Protein AF-A0A9J6EDX0-F1 (afdb_monomer_lite)

Sequence (275 aa):
MYSDPLNKLYLLYLRPMLREVQRTNKAYERNDADPAKLLEDLTLLIKMVCSKVLIPTAKIDPLRQPIDGHLDPKPYLGYEFEKLASTLPAGPEVDFVRQRCVNFTVKLSNELRQRLPSNFKILQGMARLSVGACLRVLKEPITELAEHFGVQTKRDRSRERAVEEADPAKTHGSGQILPAMQFRQRAAWVVLFLYLGCGFLCLTQLFQLRNGGTLLRVQGFAVLLACTKTDTKFRMVNSMFPFLLCTMWTTFRRKPTRNGGNKLDVEAEPFELPV

Foldseek 3Di:
DCVDLLVVLLCVLVVVLVVLVVVLVVLVVDPPHDPLVSLVSLLVNLVVLLVQFFDPPDPDRLLPDQRVVGGDPDGDSDDVSVVSCVVDPPDVSSVVSVVVSNVVSSVVSVVSSVPQDPCSVLSNLCVCVDPVNVPDPDRDDCVVNCVVVVNDDVVNVVVVVVVVVVCPPPPDDDPDDDPPVVVVVVVVVVVVVVVVVVVVVVVVVVVVVDDDDPPPVPVVVVVVVVVVPDPPPPPVVVVVVVVVVVVVVVVVPPDPPPDDDDDDDDDDDDDDDDD

Secondary structure (DSSP, 8-state):
-TT-HHHHHHHHHHHHHHHHHHHHHHHHT-TT--HHHHHHHHHHHHHHHHHTTB-TT----TTTS-SGGGB-SS----HHHHHHHHHS---HHHHHHHHHHHHHHHHHHHHHHHTS-TTHHHHHHHGGGSHHHHT-SSPPP-HHHHHHTT---HHHHHHHHHHHHS-GGG-SS------THHHHHHHHHHHHHHHHHHHHHHHHHHHHTS---TTSHHHHHHHHHHHTTS--TTTHHHHHHHHHHHHHHHHHT----------------------

pLDDT: mean 74.17, std 17.5, range [38.59, 95.0]

Structure (mmCIF, N/CA/C/O backbone):
data_AF-A0A9J6EDX0-F1
#
_entry.id   AF-A0A9J6EDX0-F1
#
loop_
_atom_site.group_PDB
_atom_site.id
_atom_site.type_symbol
_atom_site.label_atom_id
_atom_site.label_alt_id
_atom_site.label_comp_id
_atom_site.label_asym_id
_atom_site.label_entity_id
_atom_site.label_seq_id
_atom_site.pdbx_PDB_ins_code
_atom_site.Cartn_x
_atom_site.Cartn_y
_atom_site.Cartn_z
_atom_site.occupancy
_atom_site.B_iso_or_equiv
_atom_site.auth_seq_id
_atom_site.auth_comp_id
_atom_site.auth_asym_id
_atom_site.auth_atom_id
_atom_site.pdbx_PDB_model_num
ATOM 1 N N . MET A 1 1 ? 1.474 2.207 -29.004 1.00 60.69 1 MET A N 1
ATOM 2 C CA . MET A 1 1 ? 1.573 2.289 -27.526 1.00 60.69 1 MET A CA 1
ATOM 3 C C . MET A 1 1 ? 1.976 0.953 -26.894 1.00 60.69 1 MET A C 1
ATOM 5 O O . MET A 1 1 ? 2.946 0.942 -26.156 1.00 60.69 1 MET A O 1
ATOM 9 N N . TYR A 1 2 ? 1.310 -0.171 -27.202 1.00 62.97 2 TYR A N 1
ATOM 10 C CA . TYR A 1 2 ? 1.664 -1.498 -26.648 1.00 62.97 2 TYR A CA 1
ATOM 11 C C . TYR A 1 2 ? 2.855 -2.203 -27.318 1.00 62.97 2 TYR A C 1
ATOM 13 O O . TYR A 1 2 ? 3.382 -3.161 -26.765 1.00 62.97 2 TYR A O 1
ATOM 21 N N . SER A 1 3 ? 3.270 -1.739 -28.499 1.00 77.44 3 SER A N 1
ATOM 22 C CA . SER A 1 3 ? 4.375 -2.325 -29.270 1.00 77.44 3 SER A CA 1
ATOM 23 C C . SER A 1 3 ? 5.763 -1.936 -28.754 1.00 77.44 3 SER A C 1
ATOM 25 O O . SER A 1 3 ? 6.752 -2.517 -29.180 1.00 77.44 3 SER A O 1
ATOM 27 N N . ASP A 1 4 ? 5.839 -0.948 -27.859 1.00 87.50 4 ASP A N 1
ATOM 28 C CA . ASP A 1 4 ? 7.095 -0.459 -27.297 1.00 87.50 4 ASP A CA 1
ATOM 29 C C . ASP A 1 4 ? 7.472 -1.285 -26.049 1.00 87.50 4 ASP A C 1
ATOM 31 O O . ASP A 1 4 ? 6.673 -1.357 -25.099 1.00 87.50 4 ASP A O 1
ATOM 35 N N . PRO A 1 5 ? 8.661 -1.917 -26.024 1.00 87.12 5 PRO A N 1
ATOM 36 C CA . PRO A 1 5 ? 9.101 -2.731 -24.898 1.00 87.12 5 PRO A CA 1
ATOM 37 C C . PRO A 1 5 ? 9.204 -1.955 -23.576 1.00 87.12 5 PRO A C 1
ATOM 39 O O . PRO A 1 5 ? 8.940 -2.540 -22.522 1.00 87.12 5 PRO A O 1
ATOM 42 N N . LEU A 1 6 ? 9.501 -0.651 -23.598 1.00 89.88 6 LEU A N 1
ATOM 43 C CA . LEU A 1 6 ? 9.587 0.175 -22.385 1.00 89.88 6 LEU A CA 1
ATOM 44 C C . LEU A 1 6 ? 8.210 0.409 -21.758 1.00 89.88 6 LEU A C 1
ATOM 46 O O . LEU A 1 6 ? 8.024 0.278 -20.546 1.00 89.88 6 LEU A O 1
ATOM 50 N N . ASN A 1 7 ? 7.206 0.693 -22.591 1.00 91.00 7 ASN A N 1
ATOM 51 C CA . ASN A 1 7 ? 5.823 0.826 -22.132 1.00 91.00 7 ASN A CA 1
ATOM 52 C C . ASN A 1 7 ? 5.294 -0.503 -21.587 1.00 91.00 7 ASN A C 1
ATOM 54 O O . ASN A 1 7 ? 4.586 -0.525 -20.577 1.00 91.00 7 ASN A O 1
ATOM 58 N N . LYS A 1 8 ? 5.677 -1.624 -22.209 1.00 91.44 8 LYS A N 1
ATOM 59 C CA . LYS A 1 8 ? 5.360 -2.961 -21.699 1.00 91.44 8 LYS A CA 1
ATOM 60 C C . LYS A 1 8 ? 5.976 -3.195 -20.316 1.00 91.44 8 LYS A C 1
ATOM 62 O O . LYS A 1 8 ? 5.269 -3.679 -19.436 1.00 91.44 8 LYS A O 1
ATOM 67 N N . LEU A 1 9 ? 7.233 -2.800 -20.102 1.00 91.25 9 LEU A N 1
ATOM 68 C CA . LEU A 1 9 ? 7.920 -2.879 -18.806 1.00 91.25 9 LEU A CA 1
ATOM 69 C C . LEU A 1 9 ? 7.135 -2.141 -17.703 1.00 91.25 9 LEU A C 1
ATOM 71 O O . LEU A 1 9 ? 6.845 -2.703 -16.646 1.00 91.25 9 LEU A O 1
ATOM 75 N N . TYR A 1 10 ? 6.710 -0.907 -17.982 1.00 92.56 10 TYR A N 1
ATOM 76 C CA . TYR A 1 10 ? 5.908 -0.106 -17.052 1.00 92.56 10 TYR A CA 1
ATOM 77 C C . TYR A 1 10 ? 4.539 -0.743 -16.755 1.00 92.56 10 TYR A C 1
ATOM 79 O O . TYR A 1 10 ? 4.098 -0.787 -15.605 1.00 92.56 10 TYR A O 1
ATOM 87 N N . LEU A 1 11 ? 3.865 -1.288 -17.772 1.00 92.75 11 LEU A N 1
ATOM 88 C CA . LEU A 1 11 ? 2.572 -1.960 -17.605 1.00 92.75 11 LEU A CA 1
ATOM 89 C C . LEU A 1 11 ? 2.676 -3.261 -16.795 1.00 92.75 11 LEU A C 1
ATOM 91 O O . LEU A 1 11 ? 1.760 -3.557 -16.023 1.00 92.75 11 LEU A O 1
ATOM 95 N N . LEU A 1 12 ? 3.775 -4.012 -16.933 1.00 92.31 12 LEU A N 1
ATOM 96 C CA . LEU A 1 12 ? 4.045 -5.196 -16.108 1.00 92.31 12 LEU A CA 1
ATOM 97 C C . LEU A 1 12 ? 4.133 -4.833 -14.625 1.00 92.31 12 LEU A C 1
ATOM 99 O O . LEU A 1 12 ? 3.596 -5.558 -13.791 1.00 92.31 12 LEU A O 1
ATOM 103 N N . TYR A 1 13 ? 4.736 -3.686 -14.306 1.00 93.50 13 TYR A N 1
ATOM 104 C CA . TYR A 1 13 ? 4.772 -3.170 -12.941 1.00 93.50 13 TYR A CA 1
ATOM 105 C C . TYR A 1 13 ? 3.401 -2.671 -12.454 1.00 93.50 13 TYR A C 1
ATOM 107 O O . TYR A 1 13 ? 2.966 -2.993 -11.348 1.00 93.50 13 TYR A O 1
ATOM 115 N N . LEU A 1 14 ? 2.688 -1.901 -13.280 1.00 93.94 14 LEU A N 1
ATOM 116 C CA . LEU A 1 14 ? 1.409 -1.305 -12.889 1.00 93.94 14 LEU A CA 1
ATOM 117 C C . LEU A 1 14 ? 0.305 -2.334 -12.649 1.00 93.94 14 LEU A C 1
ATOM 119 O O . LEU A 1 14 ? -0.510 -2.161 -11.745 1.00 93.94 14 LEU A O 1
ATOM 123 N N . ARG A 1 15 ? 0.240 -3.389 -13.463 1.00 93.56 15 ARG A N 1
ATOM 124 C CA . ARG A 1 15 ? -0.846 -4.376 -13.418 1.00 93.56 15 ARG A CA 1
ATOM 125 C C . ARG A 1 15 ? -1.082 -4.976 -12.020 1.00 93.56 15 ARG A C 1
ATOM 127 O O . ARG A 1 15 ? -2.235 -4.945 -11.584 1.00 93.56 15 ARG A O 1
ATOM 134 N N . PRO A 1 16 ? -0.076 -5.527 -11.311 1.00 93.31 16 PRO A N 1
ATOM 135 C CA . PRO A 1 16 ? -0.281 -6.057 -9.964 1.00 93.31 16 PRO A CA 1
ATOM 136 C C . PRO A 1 16 ? -0.664 -4.962 -8.960 1.00 93.31 16 PRO A C 1
ATOM 138 O O . PRO A 1 16 ? -1.560 -5.181 -8.151 1.00 93.31 16 PRO A O 1
ATOM 141 N N . MET A 1 17 ? -0.067 -3.771 -9.054 1.00 92.56 17 MET A N 1
ATOM 142 C CA . MET A 1 17 ? -0.367 -2.650 -8.152 1.00 92.56 17 MET A CA 1
ATOM 143 C C . MET A 1 17 ? -1.827 -2.200 -8.276 1.00 92.56 17 MET A C 1
ATOM 145 O O . MET A 1 17 ? -2.551 -2.100 -7.286 1.00 92.56 17 MET A O 1
ATOM 149 N N . LEU A 1 18 ? -2.290 -1.981 -9.508 1.00 93.81 18 LEU A N 1
ATOM 150 C CA . LEU A 1 18 ? -3.659 -1.552 -9.781 1.00 93.81 18 LEU A CA 1
ATOM 151 C C . LEU A 1 18 ? -4.684 -2.629 -9.430 1.00 93.81 18 LEU A C 1
ATOM 153 O O . LEU A 1 18 ? -5.777 -2.292 -8.984 1.00 93.81 18 LEU A O 1
ATOM 157 N N . ARG A 1 19 ? -4.342 -3.912 -9.593 1.00 95.00 19 ARG A N 1
ATOM 158 C CA . ARG A 1 19 ? -5.219 -5.021 -9.198 1.00 95.00 19 ARG A CA 1
ATOM 159 C C . ARG A 1 19 ? -5.552 -4.961 -7.708 1.00 95.00 19 ARG A C 1
ATOM 161 O O . ARG A 1 19 ? -6.722 -5.088 -7.355 1.00 95.00 19 ARG A O 1
ATOM 168 N N . GLU A 1 20 ? -4.556 -4.750 -6.855 1.00 93.81 20 GLU A N 1
ATOM 169 C CA . GLU A 1 20 ? -4.771 -4.682 -5.406 1.00 93.81 20 GLU A CA 1
ATOM 170 C C . GLU A 1 20 ? -5.548 -3.421 -5.008 1.00 93.81 20 GLU A C 1
ATOM 172 O O . GLU A 1 20 ? -6.520 -3.510 -4.261 1.00 93.81 20 GLU A O 1
ATOM 177 N N . VAL A 1 21 ? -5.229 -2.265 -5.601 1.00 94.44 21 VAL A N 1
ATOM 178 C CA . VAL A 1 21 ? -5.995 -1.023 -5.381 1.00 94.44 21 VAL A CA 1
ATOM 179 C C . VAL A 1 21 ? -7.464 -1.189 -5.789 1.00 94.44 21 VAL A C 1
ATOM 181 O O . VAL A 1 21 ? -8.369 -0.790 -5.056 1.00 94.44 21 VAL A O 1
ATOM 184 N N . GLN A 1 22 ? -7.728 -1.805 -6.942 1.00 95.00 22 GLN A N 1
ATOM 185 C CA . GLN A 1 22 ? -9.089 -2.075 -7.411 1.00 95.00 22 GLN A CA 1
ATOM 186 C C . GLN A 1 22 ? -9.824 -3.058 -6.506 1.00 95.00 22 GLN A C 1
ATOM 188 O O . GLN A 1 22 ? -11.015 -2.880 -6.259 1.00 95.00 22 GLN A O 1
ATOM 193 N N . ARG A 1 23 ? -9.136 -4.089 -6.008 1.00 94.75 23 ARG A N 1
ATOM 194 C CA . ARG A 1 23 ? -9.709 -5.042 -5.056 1.00 94.75 23 ARG A CA 1
ATOM 195 C C . ARG A 1 23 ? -10.168 -4.328 -3.787 1.00 94.75 23 ARG A C 1
ATOM 197 O O . ARG A 1 23 ? -11.309 -4.534 -3.378 1.00 94.75 23 ARG A O 1
ATOM 204 N N . THR A 1 24 ? -9.323 -3.478 -3.206 1.00 93.06 24 THR A N 1
ATOM 205 C CA . THR A 1 24 ? -9.677 -2.694 -2.017 1.00 93.06 24 THR A CA 1
ATOM 206 C C . THR A 1 24 ? -10.821 -1.728 -2.318 1.00 93.06 24 THR A C 1
ATOM 208 O O . THR A 1 24 ? -11.812 -1.739 -1.599 1.00 93.06 24 THR A O 1
ATOM 211 N N . ASN A 1 25 ? -10.775 -0.970 -3.420 1.00 93.19 25 ASN A N 1
ATOM 212 C CA . ASN A 1 25 ? -11.873 -0.065 -3.795 1.00 93.19 25 ASN A CA 1
ATOM 213 C C . ASN A 1 25 ? -13.216 -0.801 -3.950 1.00 93.19 25 ASN A C 1
ATOM 215 O O . ASN A 1 25 ? -14.221 -0.359 -3.404 1.00 93.19 25 ASN A O 1
ATOM 219 N N . LYS A 1 26 ? -13.233 -1.968 -4.605 1.00 93.75 26 LYS A N 1
ATOM 220 C CA . LYS A 1 26 ? -14.448 -2.792 -4.722 1.00 93.75 26 LYS A CA 1
ATOM 221 C C . LYS A 1 26 ? -14.967 -3.291 -3.376 1.00 93.75 26 LYS A C 1
ATOM 223 O O . LYS A 1 26 ? -16.161 -3.536 -3.251 1.00 93.75 26 LYS A O 1
ATOM 228 N N . ALA A 1 27 ? -14.100 -3.487 -2.381 1.00 91.88 27 ALA A N 1
ATOM 229 C CA . ALA A 1 27 ? -14.540 -3.822 -1.029 1.00 91.88 27 ALA A CA 1
ATOM 230 C C . ALA A 1 27 ? -15.276 -2.637 -0.380 1.00 91.88 27 ALA A C 1
ATOM 232 O O . ALA A 1 27 ? -16.316 -2.848 0.237 1.00 91.88 27 ALA A O 1
ATOM 233 N N . TYR A 1 28 ? -14.796 -1.407 -0.595 1.00 90.31 28 TYR A N 1
ATOM 234 C CA . TYR A 1 28 ? -15.444 -0.175 -0.124 1.00 90.31 28 TYR A CA 1
ATOM 235 C C . TYR A 1 28 ? -16.786 0.127 -0.807 1.00 90.31 28 TYR A C 1
ATOM 237 O O . TYR A 1 28 ? -17.630 0.791 -0.215 1.00 90.31 28 TYR A O 1
ATOM 245 N N . GLU A 1 29 ? -17.001 -0.355 -2.030 1.00 92.12 29 GLU A N 1
ATOM 246 C CA . GLU A 1 29 ? -18.269 -0.196 -2.760 1.00 92.12 29 GLU A CA 1
ATOM 247 C C . GLU A 1 29 ? -19.385 -1.135 -2.263 1.00 92.12 29 GLU A C 1
ATOM 249 O O . GLU A 1 29 ? -20.533 -1.019 -2.692 1.00 92.12 29 GLU A O 1
ATOM 254 N N . ARG A 1 30 ? -19.084 -2.086 -1.369 1.00 92.44 30 ARG A N 1
ATOM 255 C CA . ARG A 1 30 ? -20.085 -3.026 -0.846 1.00 92.44 30 ARG A CA 1
ATOM 256 C C . ARG A 1 30 ? -20.953 -2.364 0.225 1.00 92.44 30 ARG A C 1
ATOM 258 O O . ARG A 1 30 ? -20.443 -1.768 1.166 1.00 92.44 30 ARG A O 1
ATOM 265 N N . ASN A 1 31 ? -22.265 -2.581 0.137 1.00 85.88 31 ASN A N 1
ATOM 266 C CA . ASN A 1 31 ? -23.244 -2.025 1.082 1.00 85.88 31 ASN A CA 1
ATOM 267 C C . ASN A 1 31 ? -23.182 -2.640 2.494 1.00 85.88 31 ASN A C 1
ATOM 269 O O . ASN A 1 31 ? -23.620 -2.003 3.444 1.00 85.88 31 ASN A O 1
ATOM 273 N N . ASP A 1 32 ? -22.651 -3.859 2.623 1.00 88.62 32 ASP A N 1
ATOM 274 C CA . ASP A 1 32 ? -22.588 -4.628 3.878 1.00 88.62 32 ASP A CA 1
ATOM 275 C C . ASP A 1 32 ? -21.134 -4.904 4.310 1.00 88.62 32 ASP A C 1
ATOM 277 O O . ASP A 1 32 ? -20.780 -5.967 4.818 1.00 88.62 32 ASP A O 1
ATOM 281 N N . ALA A 1 33 ? -20.227 -3.977 3.996 1.00 85.62 33 ALA A N 1
ATOM 282 C CA . ALA A 1 33 ? -18.833 -4.119 4.385 1.00 85.62 33 ALA A CA 1
ATOM 283 C C . ALA A 1 33 ? -18.614 -3.713 5.848 1.00 85.62 33 ALA A C 1
ATOM 285 O O . ALA A 1 33 ? -18.990 -2.622 6.276 1.00 85.62 33 ALA A O 1
ATOM 286 N N . ASP A 1 34 ? -17.929 -4.580 6.593 1.00 84.88 34 ASP A N 1
ATOM 287 C CA . ASP A 1 34 ? -17.479 -4.292 7.952 1.00 84.88 34 ASP A CA 1
ATOM 288 C C . ASP A 1 34 ? -16.429 -3.159 7.933 1.00 84.88 34 ASP A C 1
ATOM 290 O O . ASP A 1 34 ? -15.347 -3.334 7.357 1.00 84.88 34 ASP A O 1
ATOM 294 N N . PRO A 1 35 ? -16.704 -2.003 8.565 1.00 84.25 35 PRO A N 1
ATOM 295 C CA . PRO A 1 35 ? -15.810 -0.849 8.532 1.00 84.25 35 PRO A CA 1
ATOM 296 C C . PRO A 1 35 ? -14.444 -1.121 9.175 1.00 84.25 35 PRO A C 1
ATOM 298 O O . PRO A 1 35 ? -13.456 -0.507 8.766 1.00 84.25 35 PRO A O 1
ATOM 301 N N . ALA A 1 36 ? -14.354 -2.038 10.146 1.00 84.75 36 ALA A N 1
ATOM 302 C CA . ALA A 1 36 ? -13.081 -2.392 10.772 1.00 84.75 36 ALA A CA 1
ATOM 303 C C . ALA A 1 36 ? -12.188 -3.185 9.806 1.00 84.75 36 ALA A C 1
ATOM 305 O O . ALA A 1 36 ? -11.000 -2.886 9.678 1.00 84.75 36 ALA A O 1
ATOM 306 N N . LYS A 1 37 ? -12.777 -4.131 9.063 1.00 86.88 37 LYS A N 1
ATOM 307 C CA . LYS A 1 37 ? -12.070 -4.898 8.025 1.00 86.88 37 LYS A CA 1
ATOM 308 C C . LYS A 1 37 ? -11.642 -4.021 6.858 1.00 86.88 37 LYS A C 1
ATOM 310 O O . LYS A 1 37 ? -10.518 -4.146 6.394 1.00 86.88 37 LYS A O 1
ATOM 315 N N . LEU A 1 38 ? -12.492 -3.089 6.422 1.00 90.50 38 LEU A N 1
ATOM 316 C CA . LEU A 1 38 ? -12.125 -2.137 5.369 1.00 90.50 38 LEU A CA 1
ATOM 317 C C . LEU A 1 38 ? -10.903 -1.297 5.754 1.00 90.50 38 LEU A C 1
ATOM 319 O O . LEU A 1 38 ? -9.999 -1.096 4.943 1.00 90.50 38 LEU A O 1
ATOM 323 N N . LEU A 1 39 ? -10.861 -0.823 7.002 1.00 90.38 39 LEU A N 1
ATOM 324 C CA . LEU A 1 39 ? -9.719 -0.072 7.513 1.00 90.38 39 LEU A CA 1
ATOM 325 C C . LEU A 1 39 ? -8.444 -0.928 7.551 1.00 90.38 39 LEU A C 1
ATOM 327 O O . LEU A 1 39 ? -7.363 -0.440 7.207 1.00 90.38 39 LEU A O 1
ATOM 331 N N . GLU A 1 40 ? -8.560 -2.192 7.955 1.00 90.19 40 GLU A N 1
ATOM 332 C CA . GLU A 1 40 ? -7.455 -3.151 7.937 1.00 90.19 40 GLU A CA 1
ATOM 333 C C . GLU A 1 40 ? -6.950 -3.404 6.510 1.00 90.19 40 GLU A C 1
ATOM 335 O O . GLU A 1 40 ? -5.751 -3.263 6.260 1.00 90.19 40 GLU A O 1
ATOM 340 N N . ASP A 1 41 ? -7.851 -3.657 5.560 1.00 91.62 41 ASP A N 1
ATOM 341 C CA . ASP A 1 41 ? -7.531 -3.868 4.145 1.00 91.62 41 ASP A CA 1
ATOM 342 C C . ASP A 1 41 ? -6.797 -2.662 3.541 1.00 91.62 41 ASP A C 1
ATOM 344 O O . ASP A 1 41 ? -5.791 -2.824 2.845 1.00 91.62 41 ASP A O 1
ATOM 348 N N . LEU A 1 42 ? -7.246 -1.437 3.834 1.00 92.81 42 LEU A N 1
ATOM 349 C CA . LEU A 1 42 ? -6.568 -0.216 3.386 1.00 92.81 42 LEU A CA 1
ATOM 350 C C . LEU A 1 42 ? -5.176 -0.070 4.016 1.00 92.81 42 LEU A C 1
ATOM 352 O O . LEU A 1 42 ? -4.213 0.298 3.340 1.00 92.81 42 LEU A O 1
ATOM 356 N N . THR A 1 43 ? -5.050 -0.388 5.302 1.00 92.25 43 THR A N 1
ATOM 357 C CA . THR A 1 43 ? -3.772 -0.341 6.024 1.00 92.25 43 THR A CA 1
ATOM 358 C C . THR A 1 43 ? -2.775 -1.350 5.448 1.00 92.25 43 THR A C 1
ATOM 360 O O . THR A 1 43 ? -1.593 -1.033 5.278 1.00 92.25 43 THR A O 1
ATOM 363 N N . LEU A 1 44 ? -3.241 -2.556 5.119 1.00 92.81 44 LEU A N 1
ATOM 364 C CA . LEU A 1 44 ? -2.445 -3.597 4.472 1.00 92.81 44 LEU A CA 1
ATOM 365 C C . LEU A 1 44 ? -2.038 -3.196 3.053 1.00 92.81 44 LEU A C 1
ATOM 367 O O . LEU A 1 44 ? -0.869 -3.358 2.700 1.00 92.81 44 LEU A O 1
ATOM 371 N N . LEU A 1 45 ? -2.954 -2.612 2.273 1.00 94.50 45 LEU A N 1
ATOM 372 C CA . LEU A 1 45 ? -2.661 -2.094 0.936 1.00 94.50 45 LEU A CA 1
ATOM 373 C C . LEU A 1 45 ? -1.535 -1.056 0.981 1.00 94.50 45 LEU A C 1
ATOM 375 O O . LEU A 1 45 ? -0.572 -1.174 0.226 1.00 94.50 45 LEU A O 1
ATOM 379 N N . ILE A 1 46 ? -1.607 -0.079 1.890 1.00 93.00 46 ILE A N 1
ATOM 380 C CA . ILE A 1 46 ? -0.567 0.954 2.025 1.00 93.00 46 ILE A CA 1
ATOM 381 C C . ILE A 1 46 ? 0.782 0.320 2.372 1.00 93.00 46 ILE A C 1
ATOM 383 O O . ILE A 1 46 ? 1.782 0.612 1.718 1.00 93.00 46 ILE A O 1
ATOM 387 N N . LYS A 1 47 ? 0.824 -0.587 3.357 1.00 92.19 47 LYS A N 1
ATOM 388 C CA . LYS A 1 47 ? 2.066 -1.283 3.737 1.00 92.19 47 LYS A CA 1
ATOM 389 C C . LYS A 1 47 ? 2.663 -2.067 2.570 1.00 92.19 47 LYS A C 1
ATOM 391 O O . LYS A 1 47 ? 3.867 -1.990 2.340 1.00 92.19 47 LYS A O 1
ATOM 396 N N . MET A 1 48 ? 1.830 -2.784 1.822 1.00 93.06 48 MET A N 1
ATOM 397 C CA . MET A 1 48 ? 2.254 -3.579 0.672 1.00 93.06 48 MET A CA 1
ATOM 398 C C . MET A 1 48 ? 2.802 -2.699 -0.459 1.00 93.06 48 MET A C 1
ATOM 400 O O . MET A 1 48 ? 3.900 -2.967 -0.944 1.00 93.06 48 MET A O 1
ATOM 404 N N . VAL A 1 49 ? 2.105 -1.617 -0.817 1.00 92.62 49 VAL A N 1
ATOM 405 C CA . VAL A 1 49 ? 2.550 -0.640 -1.827 1.00 92.62 49 VAL A CA 1
ATOM 406 C C . VAL A 1 49 ? 3.897 -0.033 -1.435 1.00 92.62 49 VAL A C 1
ATOM 408 O O . VAL A 1 49 ? 4.832 -0.049 -2.233 1.00 92.62 49 VAL A O 1
ATOM 411 N N . CYS A 1 50 ? 4.033 0.435 -0.192 1.00 91.12 50 CYS A N 1
ATOM 412 C CA . CYS A 1 50 ? 5.274 1.043 0.287 1.00 91.12 50 CYS A CA 1
ATOM 413 C C . CYS A 1 50 ? 6.433 0.036 0.346 1.00 91.12 50 CYS A C 1
ATOM 415 O O . CYS A 1 50 ? 7.552 0.369 -0.032 1.00 91.12 50 CYS A O 1
ATOM 417 N N . SER A 1 51 ? 6.179 -1.214 0.749 1.00 90.19 51 SER A N 1
ATOM 418 C CA . SER A 1 51 ? 7.220 -2.250 0.864 1.00 90.19 51 SER A CA 1
ATOM 419 C C . SER A 1 51 ? 7.928 -2.592 -0.452 1.00 90.19 51 SER A C 1
ATOM 421 O O . SER A 1 51 ? 9.016 -3.154 -0.426 1.00 90.19 51 SER A O 1
ATOM 423 N N . LYS A 1 52 ? 7.338 -2.252 -1.608 1.00 89.31 52 LYS A N 1
ATOM 424 C CA . LYS A 1 52 ? 7.939 -2.495 -2.930 1.00 89.31 52 LYS A CA 1
ATOM 425 C C . LYS A 1 52 ? 9.096 -1.558 -3.265 1.00 89.31 52 LYS A C 1
ATOM 427 O O . LYS A 1 52 ? 9.894 -1.892 -4.132 1.00 89.31 52 LYS A O 1
ATOM 432 N N . VAL A 1 53 ? 9.141 -0.384 -2.640 1.00 91.06 53 VAL A N 1
ATOM 433 C CA . VAL A 1 53 ? 10.118 0.674 -2.949 1.00 91.06 53 VAL A CA 1
ATOM 434 C C . VAL A 1 53 ? 10.919 1.125 -1.731 1.00 91.06 53 VAL A C 1
ATOM 436 O O . VAL A 1 53 ? 11.896 1.847 -1.886 1.00 91.06 53 VAL A O 1
ATOM 439 N N . LEU A 1 54 ? 10.511 0.721 -0.527 1.00 90.38 54 LEU A N 1
ATOM 440 C CA . LEU A 1 54 ? 11.222 1.014 0.710 1.00 90.38 54 LEU A CA 1
ATOM 441 C C . LEU A 1 54 ? 12.382 0.050 0.939 1.00 90.38 54 LEU A C 1
ATOM 443 O O . LEU A 1 54 ? 12.286 -1.144 0.656 1.00 90.38 54 LEU A O 1
ATOM 447 N N . ILE A 1 55 ? 13.434 0.567 1.568 1.00 88.06 55 ILE A N 1
ATOM 448 C CA . ILE A 1 55 ? 14.543 -0.252 2.051 1.00 88.06 55 ILE A CA 1
ATOM 449 C C . ILE A 1 55 ? 14.020 -1.192 3.158 1.00 88.06 55 ILE A C 1
ATOM 451 O O . ILE A 1 55 ? 13.467 -0.705 4.148 1.00 88.06 55 ILE A O 1
ATOM 455 N N . PRO A 1 56 ? 14.235 -2.520 3.071 1.00 83.38 56 PRO A N 1
ATOM 456 C CA . PRO A 1 56 ? 13.731 -3.474 4.067 1.00 83.38 56 PRO A CA 1
ATOM 457 C C . PRO A 1 56 ? 14.225 -3.228 5.500 1.00 83.38 56 PRO A C 1
ATOM 459 O O . PRO A 1 56 ? 13.573 -3.622 6.464 1.00 83.38 56 PRO A O 1
ATOM 462 N N . THR A 1 57 ? 15.383 -2.583 5.655 1.00 82.31 57 THR A N 1
ATOM 463 C CA . THR A 1 57 ? 15.990 -2.262 6.955 1.00 82.31 57 THR A CA 1
ATOM 464 C C . THR A 1 57 ? 15.467 -0.961 7.570 1.00 82.31 57 THR A C 1
ATOM 466 O O . THR A 1 57 ? 15.752 -0.686 8.739 1.00 82.31 57 THR A O 1
ATOM 469 N N . ALA A 1 58 ? 14.685 -0.163 6.835 1.00 81.00 58 ALA A N 1
ATOM 470 C CA . ALA A 1 58 ? 14.142 1.091 7.339 1.00 81.00 58 ALA A CA 1
ATOM 471 C C . ALA A 1 58 ? 13.029 0.829 8.370 1.00 81.00 58 ALA A C 1
ATOM 473 O O . ALA A 1 58 ? 11.962 0.302 8.055 1.00 81.00 58 ALA A O 1
ATOM 474 N N . LYS A 1 59 ? 13.253 1.235 9.626 1.00 77.38 59 LYS A N 1
ATOM 475 C CA . LYS A 1 59 ? 12.272 1.120 10.722 1.00 77.38 59 LYS A CA 1
ATOM 476 C C . LYS A 1 59 ? 11.256 2.265 10.692 1.00 77.38 59 LYS A C 1
ATOM 478 O O . LYS A 1 59 ? 11.196 3.070 11.619 1.00 77.38 59 LYS A O 1
ATOM 483 N N . ILE A 1 60 ? 10.476 2.361 9.621 1.00 83.75 60 ILE A N 1
ATOM 484 C CA . ILE A 1 60 ? 9.517 3.457 9.425 1.00 83.75 60 ILE A CA 1
ATOM 485 C C . ILE A 1 60 ? 8.114 2.903 9.346 1.00 83.75 60 ILE A C 1
ATOM 487 O O . ILE A 1 60 ? 7.877 1.875 8.721 1.00 83.75 60 ILE A O 1
ATOM 491 N N . ASP A 1 61 ? 7.182 3.608 9.982 1.00 83.94 61 ASP A N 1
ATOM 492 C CA . ASP A 1 61 ? 5.756 3.343 9.847 1.00 83.94 61 ASP A CA 1
ATOM 493 C C . ASP A 1 61 ? 5.226 4.091 8.605 1.00 83.94 61 ASP A C 1
ATOM 495 O O . ASP A 1 61 ? 4.992 5.307 8.688 1.00 83.94 61 ASP A O 1
ATOM 499 N N . PRO A 1 62 ? 5.019 3.405 7.458 1.00 83.38 62 PRO A N 1
ATOM 500 C CA . PRO A 1 62 ? 4.589 4.039 6.209 1.00 83.38 62 PRO A CA 1
ATOM 501 C C . PRO A 1 62 ? 3.189 4.653 6.311 1.00 83.38 62 PRO A C 1
ATOM 503 O O . PRO A 1 62 ? 2.766 5.385 5.425 1.00 83.38 62 PRO A O 1
ATOM 506 N N . LEU A 1 63 ? 2.446 4.372 7.385 1.00 85.00 63 LEU A N 1
ATOM 507 C CA . LEU A 1 63 ? 1.136 4.966 7.624 1.00 85.00 63 LEU A CA 1
ATOM 508 C C . LEU A 1 63 ? 1.263 6.411 8.119 1.00 85.00 63 LEU A C 1
ATOM 510 O O . LEU A 1 63 ? 0.438 7.261 7.787 1.00 85.00 63 LEU A O 1
ATOM 514 N N . ARG A 1 64 ? 2.305 6.709 8.904 1.00 82.31 64 ARG A N 1
ATOM 515 C CA . ARG A 1 64 ? 2.471 7.999 9.589 1.00 82.31 64 ARG A CA 1
ATOM 516 C C . ARG A 1 64 ? 3.368 8.968 8.841 1.00 82.31 64 ARG A C 1
ATOM 518 O O . ARG A 1 64 ? 3.066 10.157 8.821 1.00 82.31 64 ARG A O 1
ATOM 525 N N . GLN A 1 65 ? 4.442 8.481 8.232 1.00 83.06 65 GLN A N 1
ATOM 526 C CA . GLN A 1 65 ? 5.482 9.330 7.648 1.00 83.06 65 GLN A CA 1
ATOM 527 C C . GLN A 1 65 ? 5.566 9.166 6.124 1.00 83.06 65 GLN A C 1
ATOM 529 O O . GLN A 1 65 ? 5.252 8.090 5.613 1.00 83.06 65 GLN A O 1
ATOM 534 N N . PRO A 1 66 ? 5.943 10.228 5.382 1.00 81.31 66 PRO A N 1
ATOM 535 C CA . PRO A 1 66 ? 6.267 10.112 3.962 1.00 81.31 66 PRO A CA 1
ATOM 536 C C . PRO A 1 66 ? 7.466 9.187 3.747 1.00 81.31 66 PRO A C 1
ATOM 538 O O . PRO A 1 66 ? 8.391 9.144 4.556 1.00 81.31 66 PRO A O 1
ATOM 541 N N . ILE A 1 67 ? 7.428 8.438 2.646 1.00 85.31 67 ILE A N 1
ATOM 542 C CA . ILE A 1 67 ? 8.427 7.412 2.320 1.00 85.31 67 ILE A CA 1
ATOM 543 C C . ILE A 1 67 ? 9.628 7.956 1.531 1.00 85.31 67 ILE A C 1
ATOM 545 O O . ILE A 1 67 ? 10.610 7.241 1.360 1.00 85.31 67 ILE A O 1
ATOM 549 N N . ASP A 1 68 ? 9.572 9.219 1.100 1.00 82.00 68 ASP A N 1
ATOM 550 C CA . ASP A 1 68 ? 10.512 9.836 0.151 1.00 82.00 68 ASP A CA 1
ATOM 551 C C . ASP A 1 68 ? 11.983 9.767 0.592 1.00 82.00 68 ASP A C 1
ATOM 553 O O . ASP A 1 68 ? 12.873 9.624 -0.239 1.00 82.00 68 ASP A O 1
ATOM 557 N N . GLY A 1 69 ? 12.250 9.822 1.902 1.00 82.94 69 GLY A N 1
ATOM 558 C CA . GLY A 1 69 ? 13.612 9.792 2.449 1.00 82.94 69 GLY A CA 1
ATOM 559 C C . GLY A 1 69 ? 14.239 8.401 2.592 1.00 82.94 69 GLY A C 1
ATOM 560 O O . GLY A 1 69 ? 15.391 8.307 3.001 1.00 82.94 69 GLY A O 1
ATOM 561 N N . HIS A 1 70 ? 13.496 7.324 2.317 1.00 87.62 70 HIS A N 1
ATOM 562 C CA . HIS A 1 70 ? 13.909 5.949 2.650 1.00 87.62 70 HIS A CA 1
ATOM 563 C C . HIS A 1 70 ? 13.649 4.959 1.513 1.00 87.62 70 HIS A C 1
ATOM 565 O O . HIS A 1 70 ? 13.392 3.771 1.734 1.00 87.62 70 HIS A O 1
ATOM 571 N N . LEU A 1 71 ? 13.689 5.482 0.290 1.00 88.69 71 LEU A N 1
ATOM 572 C CA . LEU A 1 71 ? 13.548 4.711 -0.933 1.00 88.69 71 LEU A CA 1
ATOM 573 C C . LEU A 1 71 ? 14.816 3.895 -1.189 1.00 88.69 71 LEU A C 1
ATOM 575 O O . LEU A 1 71 ? 15.932 4.371 -0.981 1.00 88.69 71 LEU A O 1
ATOM 579 N N . ASP A 1 72 ? 14.632 2.665 -1.651 1.00 87.06 72 ASP A N 1
ATOM 580 C CA . ASP A 1 72 ? 15.726 1.839 -2.142 1.00 87.06 72 ASP A CA 1
ATOM 581 C C . ASP A 1 72 ? 16.275 2.468 -3.437 1.00 87.06 72 ASP 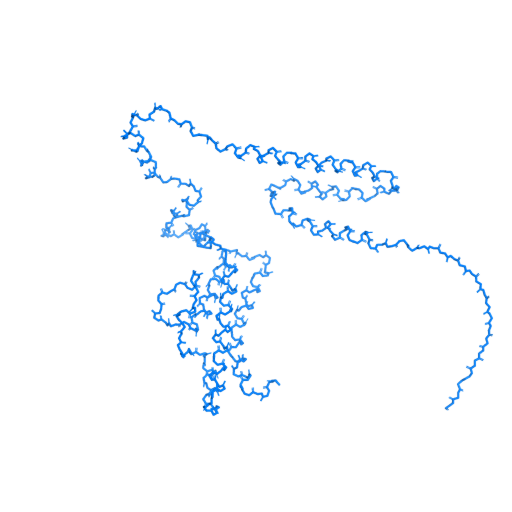A C 1
ATOM 583 O O . ASP A 1 72 ? 15.484 2.763 -4.339 1.00 87.06 72 ASP A O 1
ATOM 587 N N . PRO A 1 73 ? 17.596 2.704 -3.558 1.00 84.50 73 PRO A N 1
ATOM 588 C CA . PRO A 1 73 ? 18.190 3.218 -4.790 1.00 84.50 73 PRO A CA 1
ATOM 589 C C . PRO A 1 73 ? 17.977 2.290 -5.995 1.00 84.50 73 PRO A C 1
ATOM 591 O O . PRO A 1 73 ? 17.970 2.766 -7.131 1.00 84.50 73 PRO A O 1
ATOM 594 N N . LYS A 1 74 ? 17.792 0.979 -5.785 1.00 86.69 74 LYS A N 1
ATOM 595 C CA . LYS A 1 74 ? 17.509 0.019 -6.860 1.00 86.69 74 LYS A CA 1
ATOM 596 C C . LYS A 1 74 ? 16.456 -1.004 -6.415 1.00 86.69 74 LYS A C 1
ATOM 598 O O . LYS A 1 74 ? 16.783 -2.173 -6.200 1.00 86.69 74 LYS A O 1
ATOM 603 N N . PRO A 1 75 ? 15.178 -0.594 -6.332 1.00 89.06 75 PRO A N 1
ATOM 604 C CA . PRO A 1 75 ? 14.124 -1.454 -5.830 1.00 89.06 75 PRO A CA 1
ATOM 605 C C . PRO A 1 75 ? 13.852 -2.600 -6.802 1.00 89.06 75 PRO A C 1
ATOM 607 O O . PRO A 1 75 ? 13.824 -2.423 -8.026 1.00 89.06 75 PRO A O 1
ATOM 610 N N . TYR A 1 76 ? 13.590 -3.779 -6.245 1.00 90.75 76 TYR A N 1
ATOM 611 C CA . TYR A 1 76 ? 13.156 -4.938 -7.013 1.00 90.75 76 TYR A CA 1
ATOM 612 C C . TYR A 1 76 ? 11.676 -4.804 -7.399 1.00 90.75 76 TYR A C 1
ATOM 614 O O . TYR A 1 76 ? 10.777 -4.943 -6.566 1.00 90.75 76 TYR A O 1
ATOM 622 N N . LEU A 1 77 ? 11.409 -4.572 -8.687 1.00 90.62 77 LEU A N 1
ATOM 623 C CA . LEU A 1 77 ? 10.057 -4.290 -9.194 1.00 90.62 77 LEU A CA 1
ATOM 624 C C . LEU A 1 77 ? 9.278 -5.549 -9.617 1.00 90.62 77 LEU A C 1
ATOM 626 O O . LEU A 1 77 ? 8.134 -5.453 -10.063 1.00 90.62 77 LEU A O 1
ATOM 630 N N . GLY A 1 78 ? 9.865 -6.733 -9.423 1.00 91.50 78 GLY A N 1
ATOM 631 C CA . GLY A 1 78 ? 9.246 -8.030 -9.691 1.00 91.50 78 GLY A CA 1
ATOM 632 C C . GLY A 1 78 ? 9.945 -8.820 -10.795 1.00 91.50 78 GLY A C 1
ATOM 633 O O . GLY A 1 78 ? 10.610 -8.266 -11.664 1.00 91.50 78 GLY A O 1
ATOM 634 N N . TYR A 1 79 ? 9.763 -10.140 -10.774 1.00 92.62 79 TYR A N 1
ATOM 635 C CA . TYR A 1 79 ? 10.498 -11.063 -11.641 1.00 92.62 79 TYR A CA 1
ATOM 636 C C . TYR A 1 79 ? 10.302 -10.778 -13.134 1.00 92.6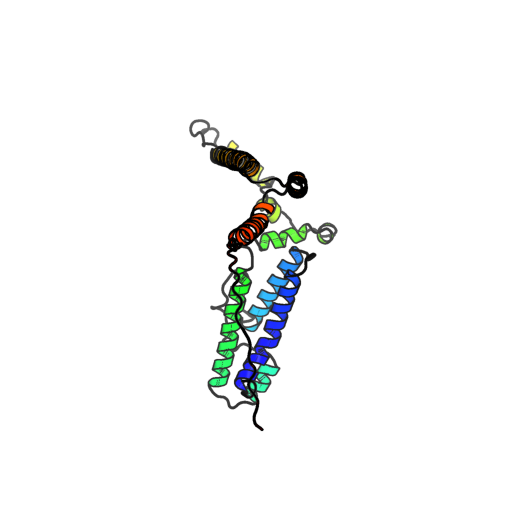2 79 TYR A C 1
ATOM 638 O O . TYR A 1 79 ? 11.276 -10.698 -13.875 1.00 92.62 79 TYR A O 1
ATOM 646 N N . GLU A 1 80 ? 9.056 -10.586 -13.576 1.00 90.38 80 GLU A N 1
ATOM 647 C CA . GLU A 1 80 ? 8.757 -10.316 -14.989 1.00 90.38 80 GLU A CA 1
ATOM 648 C C . GLU A 1 80 ? 9.344 -8.982 -15.462 1.00 90.38 80 GLU A C 1
ATOM 650 O O . GLU A 1 80 ? 9.796 -8.879 -16.602 1.00 90.38 80 GLU A O 1
ATOM 655 N N . PHE A 1 81 ? 9.373 -7.982 -14.575 1.00 92.88 81 PHE A N 1
ATOM 656 C CA . PHE A 1 81 ? 9.984 -6.686 -14.846 1.00 92.88 81 PHE A CA 1
ATOM 657 C C . PHE A 1 81 ? 11.495 -6.838 -15.032 1.00 92.88 81 PHE A C 1
ATOM 659 O O . PHE A 1 81 ? 12.024 -6.421 -16.057 1.00 92.88 81 PHE A O 1
ATOM 666 N N . GLU A 1 82 ? 12.183 -7.483 -14.086 1.00 93.25 82 GLU A N 1
ATOM 667 C CA . GLU A 1 82 ? 13.636 -7.683 -14.164 1.00 93.25 82 GLU A CA 1
ATOM 668 C C . GLU A 1 82 ? 14.039 -8.545 -15.363 1.00 93.25 82 GLU A C 1
ATOM 670 O O . GLU A 1 82 ? 15.023 -8.249 -16.038 1.00 93.25 82 GLU A O 1
ATOM 675 N N . LYS A 1 83 ? 13.253 -9.584 -15.668 1.00 92.75 83 LYS A N 1
ATOM 676 C CA . LYS A 1 83 ? 13.489 -10.464 -16.815 1.00 92.75 83 LYS A CA 1
ATOM 677 C C . LYS A 1 83 ? 13.372 -9.720 -18.142 1.00 92.75 83 LYS A C 1
ATOM 679 O O . LYS A 1 83 ? 14.156 -9.972 -19.045 1.00 92.75 83 LYS A O 1
ATOM 684 N N . LEU A 1 84 ? 12.390 -8.832 -18.288 1.00 89.81 84 LEU A N 1
ATOM 685 C CA . LEU A 1 84 ? 12.244 -8.054 -19.519 1.00 89.81 84 LEU A CA 1
ATOM 686 C C . LEU A 1 84 ? 13.275 -6.914 -19.572 1.00 89.81 84 LEU A C 1
ATOM 688 O O . LEU A 1 84 ? 13.824 -6.642 -20.636 1.00 89.81 84 LEU A O 1
ATOM 692 N N . ALA A 1 85 ? 13.617 -6.317 -18.427 1.00 89.94 85 ALA A N 1
ATOM 693 C CA . ALA A 1 85 ? 14.680 -5.320 -18.326 1.00 89.94 85 ALA A CA 1
ATOM 694 C C . ALA A 1 85 ? 16.050 -5.879 -18.739 1.00 89.94 85 ALA A C 1
ATOM 696 O O . ALA A 1 85 ? 16.802 -5.174 -19.401 1.00 89.94 85 ALA A O 1
ATOM 697 N N . SER A 1 86 ? 16.370 -7.133 -18.396 1.00 89.81 86 SER A N 1
ATOM 698 C CA . SER A 1 86 ? 17.644 -7.759 -18.777 1.00 89.81 86 SER A CA 1
ATOM 699 C C . SER A 1 86 ? 17.731 -8.140 -20.256 1.00 89.81 86 SER A C 1
ATOM 701 O O . SER A 1 86 ? 18.830 -8.275 -20.783 1.00 89.81 86 SER A O 1
ATOM 703 N N . THR A 1 87 ? 16.591 -8.311 -20.935 1.00 89.88 87 THR A N 1
ATOM 704 C CA . THR A 1 87 ? 16.551 -8.579 -22.386 1.00 89.88 87 THR A CA 1
ATOM 705 C C . THR A 1 87 ? 16.716 -7.327 -23.242 1.00 89.88 87 THR A C 1
ATOM 707 O O . THR A 1 87 ? 16.984 -7.438 -24.437 1.00 89.88 87 THR A O 1
ATOM 710 N N . LEU A 1 88 ? 16.535 -6.144 -22.654 1.00 86.69 88 LEU A N 1
ATOM 711 C CA . LEU A 1 88 ? 16.706 -4.872 -23.343 1.00 86.69 88 LEU A CA 1
ATOM 712 C C . LEU A 1 88 ? 18.163 -4.406 -23.241 1.00 86.69 88 LEU A C 1
ATOM 714 O O . LEU A 1 88 ? 18.832 -4.711 -22.251 1.00 86.69 88 LEU A O 1
ATOM 718 N N . PRO A 1 89 ? 18.674 -3.664 -24.240 1.00 81.25 89 PRO A N 1
ATOM 719 C CA . PRO A 1 89 ? 19.995 -3.062 -24.136 1.00 81.25 89 PRO A CA 1
ATOM 720 C C . PRO A 1 89 ? 20.051 -2.170 -22.891 1.00 81.25 89 PRO A C 1
ATOM 722 O O . PRO A 1 89 ? 19.136 -1.383 -22.640 1.00 81.25 89 PRO A O 1
ATOM 725 N N . ALA A 1 90 ? 21.117 -2.316 -22.102 1.00 72.94 90 ALA A N 1
ATOM 726 C CA . ALA A 1 90 ? 21.337 -1.518 -20.904 1.00 72.94 90 ALA A CA 1
ATOM 727 C C . ALA A 1 90 ? 21.540 -0.049 -21.304 1.00 72.94 90 ALA A C 1
ATOM 729 O O . ALA A 1 90 ? 22.633 0.365 -21.680 1.00 72.94 90 ALA A O 1
ATOM 730 N N . GLY A 1 91 ? 20.453 0.715 -21.270 1.00 77.25 91 GLY A N 1
ATOM 731 C CA . GLY A 1 91 ? 20.419 2.132 -21.594 1.00 77.25 91 GLY A CA 1
ATOM 732 C C . GLY A 1 91 ? 19.702 2.938 -20.510 1.00 77.25 91 GLY A C 1
ATOM 733 O O . GLY A 1 91 ? 18.953 2.369 -19.709 1.00 77.25 91 GLY A O 1
ATOM 734 N N . PRO A 1 92 ? 19.873 4.274 -20.511 1.00 85.44 92 PRO A N 1
ATOM 735 C CA . PRO A 1 92 ? 19.255 5.172 -19.527 1.00 85.44 92 PRO A CA 1
ATOM 736 C C . PRO A 1 92 ? 17.716 5.119 -19.539 1.00 85.44 92 PRO A C 1
ATOM 738 O O . PRO A 1 92 ? 17.058 5.546 -18.593 1.00 85.44 92 PRO A O 1
ATOM 741 N N . GLU A 1 93 ? 17.124 4.569 -20.598 1.00 88.12 93 GLU A N 1
ATOM 742 C CA . GLU A 1 93 ? 15.681 4.417 -20.766 1.00 88.12 93 GLU A CA 1
ATOM 743 C C . GLU A 1 93 ? 15.056 3.455 -19.744 1.00 88.12 93 GLU A C 1
ATOM 745 O O . GLU A 1 93 ? 13.975 3.726 -19.220 1.00 88.12 93 GLU A O 1
ATOM 750 N N . VAL A 1 94 ? 15.734 2.351 -19.409 1.00 88.56 94 VAL A N 1
ATOM 751 C CA . VAL A 1 94 ? 15.223 1.379 -18.425 1.00 88.56 94 VAL A CA 1
ATOM 752 C C . VAL A 1 94 ? 15.228 1.990 -17.024 1.00 88.56 94 VAL A C 1
ATOM 754 O O . VAL A 1 94 ? 14.258 1.837 -16.275 1.00 88.56 94 VAL A O 1
ATOM 757 N N . ASP A 1 95 ? 16.281 2.735 -16.692 1.00 89.44 95 ASP A N 1
ATOM 758 C CA . ASP A 1 95 ? 16.387 3.451 -15.420 1.00 89.44 95 ASP A CA 1
ATOM 759 C C . ASP A 1 95 ? 15.342 4.567 -15.319 1.00 89.44 95 ASP A C 1
ATOM 761 O O . ASP A 1 95 ? 14.710 4.732 -14.273 1.00 89.44 95 ASP A O 1
ATOM 765 N N . PHE A 1 96 ? 15.051 5.258 -16.426 1.00 91.88 96 PHE A N 1
ATOM 766 C CA . PHE A 1 96 ? 13.945 6.211 -16.489 1.00 91.88 96 PHE A CA 1
ATOM 767 C C . PHE A 1 96 ? 12.591 5.547 -16.186 1.00 91.88 96 PHE A C 1
ATOM 769 O O . PHE A 1 96 ? 11.793 6.082 -15.407 1.00 91.88 96 PHE A O 1
ATOM 776 N N . VAL A 1 97 ? 12.323 4.356 -16.737 1.00 92.75 97 VAL A N 1
ATOM 777 C CA . VAL A 1 97 ? 11.089 3.611 -16.430 1.00 92.75 97 VAL A CA 1
ATOM 778 C C . VAL A 1 97 ? 11.056 3.162 -14.967 1.00 92.75 97 VAL A C 1
ATOM 780 O O . VAL A 1 97 ? 10.008 3.287 -14.329 1.00 92.75 97 VAL A O 1
ATOM 783 N N . ARG A 1 98 ? 12.178 2.705 -14.393 1.00 92.50 98 ARG A N 1
ATOM 784 C CA . ARG A 1 98 ? 12.258 2.378 -12.956 1.00 92.50 98 ARG A CA 1
ATOM 785 C C . ARG A 1 98 ? 11.928 3.584 -12.094 1.00 92.50 98 ARG A C 1
ATOM 787 O O . ARG A 1 98 ? 11.062 3.482 -11.225 1.00 92.50 98 ARG A O 1
ATOM 794 N N . GLN A 1 99 ? 12.542 4.731 -12.372 1.00 92.81 99 GLN A N 1
ATOM 795 C CA . GLN A 1 99 ? 12.270 5.959 -11.633 1.00 92.81 99 GLN A CA 1
ATOM 796 C C . GLN A 1 99 ? 10.797 6.357 -11.748 1.00 92.81 99 GLN A C 1
ATOM 798 O O . GLN A 1 99 ? 10.178 6.773 -10.769 1.00 92.81 99 GLN A O 1
ATOM 803 N N . ARG A 1 100 ? 10.190 6.172 -12.924 1.00 93.94 100 ARG A N 1
ATOM 804 C CA . ARG A 1 100 ? 8.755 6.394 -13.122 1.00 93.94 100 ARG A CA 1
ATOM 805 C C . ARG A 1 100 ? 7.895 5.457 -12.267 1.00 93.94 100 ARG A C 1
ATOM 807 O O . ARG A 1 100 ? 6.921 5.929 -11.682 1.00 93.94 100 ARG A O 1
ATOM 814 N N . CYS A 1 101 ? 8.242 4.173 -12.160 1.00 94.00 101 CYS A N 1
ATOM 815 C CA . CYS A 1 101 ? 7.564 3.214 -11.276 1.00 94.00 101 CYS A CA 1
ATOM 816 C C . CYS A 1 101 ? 7.675 3.624 -9.800 1.00 94.00 101 CYS A C 1
ATOM 818 O O . CYS A 1 101 ? 6.675 3.620 -9.079 1.00 94.00 101 CYS A O 1
ATOM 820 N N . VAL A 1 102 ? 8.865 4.036 -9.358 1.00 94.06 102 VAL A N 1
ATOM 821 C CA . VAL A 1 102 ? 9.092 4.519 -7.987 1.00 94.06 102 VAL A CA 1
ATOM 822 C C . VAL A 1 102 ? 8.256 5.769 -7.715 1.00 94.06 102 VAL A C 1
ATOM 824 O O . VAL A 1 102 ? 7.477 5.791 -6.764 1.00 94.06 102 VAL A O 1
ATOM 827 N N . ASN A 1 103 ? 8.315 6.762 -8.604 1.00 94.38 103 ASN A N 1
ATOM 828 C CA . ASN A 1 103 ? 7.534 7.995 -8.496 1.00 94.38 103 ASN A CA 1
ATOM 829 C C . ASN A 1 103 ? 6.022 7.723 -8.468 1.00 94.38 103 ASN A C 1
ATOM 831 O O . ASN A 1 103 ? 5.288 8.371 -7.721 1.00 94.38 103 ASN A O 1
ATOM 835 N N . PHE A 1 104 ? 5.540 6.770 -9.271 1.00 94.62 104 PHE A N 1
ATOM 836 C CA . PHE A 1 104 ? 4.145 6.332 -9.229 1.00 94.62 104 PHE A CA 1
ATOM 837 C C . PHE A 1 104 ? 3.786 5.744 -7.860 1.00 94.62 104 PHE A C 1
ATOM 839 O O . PHE A 1 104 ? 2.762 6.110 -7.292 1.00 94.62 104 PHE A O 1
ATOM 846 N N . THR A 1 105 ? 4.641 4.883 -7.309 1.00 93.94 105 THR A N 1
ATOM 847 C CA . THR A 1 105 ? 4.428 4.242 -6.001 1.00 93.94 105 THR A CA 1
ATOM 848 C C . THR A 1 105 ? 4.382 5.259 -4.875 1.00 93.94 105 THR A C 1
ATOM 850 O O . THR A 1 105 ? 3.490 5.203 -4.033 1.00 93.94 105 THR A O 1
ATOM 853 N N . VAL A 1 106 ? 5.301 6.223 -4.892 1.00 93.12 106 VAL A N 1
ATOM 854 C CA . VAL A 1 106 ? 5.331 7.346 -3.953 1.00 93.12 106 VAL A CA 1
ATOM 855 C C . VAL A 1 106 ? 4.025 8.130 -4.012 1.00 93.12 106 VAL A C 1
ATOM 857 O O . VAL A 1 106 ? 3.353 8.280 -2.990 1.00 93.12 106 VAL A O 1
ATOM 860 N N . LYS A 1 107 ? 3.608 8.568 -5.205 1.00 94.31 107 LYS A N 1
ATOM 861 C CA . LYS A 1 107 ? 2.351 9.310 -5.381 1.00 94.31 107 LYS A CA 1
ATOM 862 C C . LYS A 1 107 ? 1.144 8.506 -4.909 1.00 94.31 107 LYS A C 1
ATOM 864 O O . LYS A 1 107 ? 0.362 9.008 -4.106 1.00 94.31 107 LYS A O 1
ATOM 869 N N . LEU A 1 108 ? 1.044 7.246 -5.329 1.00 93.62 108 LEU A N 1
ATOM 870 C CA . LEU A 1 108 ? -0.033 6.345 -4.928 1.00 93.62 108 LEU A CA 1
ATOM 871 C C . LEU A 1 108 ? -0.067 6.150 -3.408 1.00 93.62 108 LEU A C 1
ATOM 873 O O . LEU A 1 108 ? -1.131 6.225 -2.802 1.00 93.62 108 LEU A O 1
ATOM 877 N N . SER A 1 109 ? 1.086 5.937 -2.771 1.00 92.94 109 SER A N 1
ATOM 878 C CA . SER A 1 109 ? 1.162 5.777 -1.318 1.00 92.94 109 SER A CA 1
ATOM 879 C C . SER A 1 109 ? 0.658 7.018 -0.578 1.00 92.94 109 SER A C 1
ATOM 881 O O . SER A 1 109 ? -0.087 6.894 0.393 1.00 92.94 109 SER A O 1
ATOM 883 N N . ASN A 1 110 ? 0.989 8.214 -1.068 1.00 91.56 110 ASN A N 1
ATOM 884 C CA . ASN A 1 110 ? 0.545 9.469 -0.475 1.00 91.56 110 ASN A CA 1
ATOM 885 C C . ASN A 1 110 ? -0.966 9.677 -0.655 1.00 91.56 110 ASN A C 1
ATOM 887 O O . ASN A 1 110 ? -1.643 10.032 0.309 1.00 91.56 110 ASN A O 1
ATOM 891 N N . GLU A 1 111 ? -1.516 9.382 -1.835 1.00 92.94 111 GLU A N 1
ATOM 892 C CA . GLU A 1 111 ? -2.965 9.424 -2.079 1.00 92.94 111 GLU A CA 1
ATOM 893 C C . GLU A 1 111 ? -3.734 8.423 -1.205 1.00 92.94 111 GLU A C 1
ATOM 895 O O . GLU A 1 111 ? -4.774 8.759 -0.638 1.00 92.94 111 GLU A O 1
ATOM 900 N N . LEU A 1 112 ? -3.223 7.198 -1.042 1.00 92.00 112 LEU A N 1
ATOM 901 C CA . LEU A 1 112 ? -3.844 6.198 -0.170 1.00 92.00 112 LEU A CA 1
ATOM 902 C C . LEU A 1 112 ? -3.784 6.619 1.304 1.00 92.00 112 LEU A C 1
ATOM 904 O O . LEU A 1 112 ? -4.764 6.451 2.029 1.00 92.00 112 LEU A O 1
ATOM 908 N N . ARG A 1 113 ? -2.674 7.219 1.747 1.00 90.81 113 ARG A N 1
ATOM 909 C CA . ARG A 1 113 ? -2.536 7.752 3.112 1.00 90.81 113 ARG A CA 1
ATOM 910 C C . ARG A 1 113 ? -3.497 8.901 3.392 1.00 90.81 113 ARG A C 1
ATOM 912 O O . ARG A 1 113 ? -4.036 8.958 4.489 1.00 90.81 113 ARG A O 1
ATOM 919 N N . GLN A 1 114 ? -3.760 9.774 2.420 1.00 90.56 114 GLN A N 1
ATOM 920 C CA . GLN A 1 114 ? -4.745 10.856 2.571 1.00 90.56 114 GLN A CA 1
ATOM 921 C C . GLN A 1 114 ? -6.171 10.342 2.811 1.00 90.56 114 GLN A C 1
ATOM 923 O O . GLN A 1 114 ? -6.996 11.063 3.366 1.00 90.56 114 GLN A O 1
ATOM 928 N N . ARG A 1 115 ? -6.470 9.096 2.422 1.00 88.88 115 ARG A N 1
ATOM 929 C CA . ARG A 1 115 ? -7.766 8.455 2.691 1.00 88.88 115 ARG A CA 1
ATOM 930 C C . ARG A 1 115 ? -7.869 7.871 4.099 1.00 88.88 115 ARG A C 1
ATOM 932 O O . ARG A 1 115 ? -8.972 7.523 4.517 1.00 88.88 115 ARG A O 1
ATOM 939 N N . LEU A 1 116 ? -6.758 7.748 4.831 1.00 88.75 116 LEU A N 1
ATOM 940 C CA . LEU A 1 116 ? -6.793 7.318 6.223 1.00 88.75 116 LEU A CA 1
ATOM 941 C C . LEU A 1 116 ? -7.254 8.476 7.119 1.00 88.75 116 LEU A C 1
ATOM 943 O O . LEU A 1 116 ? -6.702 9.575 7.043 1.00 88.75 116 LEU A O 1
ATOM 947 N N . PRO A 1 117 ? -8.224 8.244 8.015 1.00 86.38 117 PRO A N 1
ATOM 948 C CA . PRO A 1 117 ? -8.624 9.256 8.978 1.00 86.38 117 PRO A CA 1
ATOM 949 C C . PRO A 1 117 ? -7.519 9.462 10.027 1.00 86.38 117 PRO A C 1
ATOM 951 O O . PRO A 1 117 ? -6.785 8.536 10.375 1.00 86.38 117 PRO A O 1
ATOM 954 N N . SER A 1 118 ? -7.404 10.669 10.584 1.00 83.75 118 SER A N 1
ATOM 955 C CA . SER A 1 118 ? -6.353 11.013 11.562 1.00 83.75 118 SER A CA 1
ATOM 956 C C . SER A 1 118 ? -6.370 10.128 12.816 1.00 83.75 118 SER A C 1
ATOM 958 O O . SER A 1 118 ? -5.328 9.852 13.409 1.00 83.75 118 SER A O 1
ATOM 960 N N . ASN A 1 119 ? -7.545 9.622 13.188 1.00 85.50 119 ASN A N 1
ATOM 961 C CA . ASN A 1 119 ? -7.779 8.733 14.322 1.00 85.50 119 ASN A CA 1
ATOM 962 C C . ASN A 1 119 ? -7.748 7.235 13.955 1.00 85.50 119 ASN A C 1
ATOM 964 O O . ASN A 1 119 ? -8.252 6.413 14.721 1.00 85.50 119 ASN A O 1
ATOM 968 N N . PHE A 1 120 ? -7.147 6.846 12.822 1.00 86.50 120 PHE A N 1
ATOM 969 C CA . PHE A 1 120 ? -7.156 5.453 12.350 1.00 86.50 120 PHE A CA 1
ATOM 970 C C . PHE A 1 120 ? -6.648 4.436 13.385 1.00 86.50 120 PHE A C 1
ATOM 972 O O . PHE A 1 120 ? -7.180 3.334 13.454 1.00 86.50 120 PHE A O 1
ATOM 979 N N . LYS A 1 121 ? -5.668 4.791 14.232 1.00 84.81 121 LYS A N 1
ATOM 980 C CA . LYS A 1 121 ? -5.165 3.883 15.285 1.00 84.81 121 LYS A CA 1
ATOM 981 C C . LYS A 1 121 ? -6.217 3.558 16.339 1.00 84.81 121 LYS A C 1
ATOM 983 O O . LYS A 1 121 ? -6.270 2.443 16.843 1.00 84.81 121 LYS A O 1
ATOM 988 N N . ILE A 1 122 ? -7.071 4.526 16.638 1.00 85.38 122 ILE A N 1
ATOM 989 C CA . ILE A 1 122 ? -8.148 4.388 17.615 1.00 85.38 122 ILE A CA 1
ATOM 990 C C . ILE A 1 122 ? -9.257 3.533 17.014 1.00 85.38 122 ILE A C 1
ATOM 992 O O . ILE A 1 122 ? -9.717 2.594 17.655 1.00 85.38 122 ILE A O 1
ATOM 996 N N . LEU A 1 123 ? -9.610 3.794 15.750 1.00 84.62 123 LEU A N 1
ATOM 997 C CA . LEU A 1 123 ? -10.553 2.969 14.990 1.00 84.62 123 LEU A CA 1
ATOM 998 C C . LEU A 1 123 ? -10.072 1.517 14.877 1.00 84.62 123 LEU A C 1
ATOM 1000 O O . LEU A 1 123 ? -10.863 0.595 15.049 1.00 84.62 123 LEU A O 1
ATOM 1004 N N . GLN A 1 124 ? -8.770 1.303 14.677 1.00 83.81 124 GLN A N 1
ATOM 1005 C CA . GLN A 1 124 ? -8.173 -0.030 14.712 1.00 83.81 124 GLN A CA 1
ATOM 1006 C C . GLN A 1 124 ? -8.309 -0.670 16.104 1.00 83.81 124 GLN A C 1
ATOM 1008 O O . GLN A 1 124 ? -8.619 -1.853 16.214 1.00 83.81 124 GLN A O 1
ATOM 1013 N N . GLY A 1 125 ? -8.166 0.118 17.173 1.00 83.12 125 GLY A N 1
ATOM 1014 C CA . GLY A 1 125 ? -8.440 -0.313 18.544 1.00 83.12 125 GLY A CA 1
ATOM 1015 C C . GLY A 1 125 ? -9.899 -0.715 18.790 1.00 83.12 125 GLY A C 1
ATOM 1016 O O . GLY A 1 125 ? -10.146 -1.603 19.602 1.00 83.12 125 GLY A O 1
ATOM 1017 N N . MET A 1 126 ? -10.870 -0.151 18.062 1.00 83.69 126 MET A N 1
ATOM 1018 C CA . MET A 1 126 ? -12.284 -0.543 18.186 1.00 83.69 126 MET A CA 1
ATOM 1019 C C . MET A 1 126 ? -12.536 -1.984 17.727 1.00 83.69 126 MET A C 1
ATOM 1021 O O . MET A 1 126 ? -13.467 -2.618 18.221 1.00 83.69 126 MET A O 1
ATOM 1025 N N . ALA A 1 127 ? -11.679 -2.549 16.869 1.00 83.06 127 ALA A N 1
ATOM 1026 C CA . ALA A 1 127 ? -11.757 -3.962 16.493 1.00 83.06 127 ALA A CA 1
ATOM 1027 C C . ALA A 1 127 ? -11.588 -4.906 17.703 1.00 83.06 127 ALA A C 1
ATOM 1029 O O . ALA A 1 127 ? -12.115 -6.023 17.693 1.00 83.06 127 ALA A O 1
ATOM 1030 N N . ARG A 1 128 ? -10.938 -4.445 18.786 1.00 83.06 128 ARG A N 1
ATOM 1031 C CA . ARG A 1 128 ? -10.828 -5.177 20.064 1.00 83.06 128 ARG A CA 1
ATOM 1032 C C . ARG A 1 128 ? -12.173 -5.373 20.765 1.00 83.06 128 ARG A C 1
ATOM 1034 O O . ARG A 1 128 ? -12.291 -6.263 21.596 1.00 83.06 128 ARG A O 1
ATOM 1041 N N . LEU A 1 129 ? -13.173 -4.558 20.431 1.00 83.19 129 LEU A N 1
ATOM 1042 C CA . LEU A 1 129 ? -14.532 -4.663 20.965 1.00 83.19 129 LEU A CA 1
ATOM 1043 C C . LEU A 1 129 ? -15.424 -5.593 20.130 1.00 83.19 129 LEU A C 1
ATOM 1045 O O . LEU A 1 129 ? -16.598 -5.772 20.454 1.00 83.19 129 LEU A O 1
ATOM 1049 N N . SER A 1 130 ? -14.897 -6.185 19.052 1.00 84.88 130 SER A N 1
ATOM 1050 C CA . SER A 1 130 ? -15.637 -7.176 18.271 1.00 84.88 130 SER A CA 1
ATOM 1051 C C . SER A 1 130 ? -15.970 -8.406 19.119 1.00 84.88 130 SER A C 1
ATOM 1053 O O . SER A 1 130 ? -15.220 -8.785 20.018 1.00 84.88 130 SER A O 1
ATOM 1055 N N . VAL A 1 131 ? -17.085 -9.074 18.806 1.00 83.88 131 VAL A N 1
ATOM 1056 C CA . VAL A 1 131 ? -17.536 -10.270 19.542 1.00 83.88 131 VAL A CA 1
ATOM 1057 C C . VAL A 1 131 ? -16.434 -11.331 19.590 1.00 83.88 131 VAL A C 1
ATOM 1059 O O . VAL A 1 131 ? -16.131 -11.858 20.656 1.00 83.88 131 VAL A O 1
ATOM 1062 N N . GLY A 1 132 ? -15.768 -11.583 18.459 1.00 83.56 132 GLY A N 1
ATOM 1063 C CA . GLY A 1 132 ? -14.659 -12.535 18.389 1.00 83.56 132 GLY A CA 1
ATOM 1064 C C . GLY A 1 132 ? -13.476 -12.153 19.283 1.00 83.56 132 GLY A C 1
ATOM 1065 O O . GLY A 1 132 ? -12.900 -13.026 19.926 1.00 83.56 132 GLY A O 1
ATOM 1066 N N . ALA A 1 133 ? -13.135 -10.864 19.373 1.00 83.88 133 ALA A N 1
ATOM 1067 C CA . ALA A 1 133 ? -12.070 -10.389 20.254 1.00 83.88 133 ALA A CA 1
ATOM 1068 C C . ALA A 1 133 ? -12.459 -10.473 21.741 1.00 83.88 133 ALA A C 1
ATOM 1070 O O . ALA A 1 133 ? -11.643 -10.889 22.561 1.00 83.88 133 ALA A O 1
ATOM 1071 N N . CYS A 1 134 ? -13.711 -10.165 22.087 1.00 85.31 134 CYS A N 1
ATOM 1072 C CA . CYS A 1 134 ? -14.232 -10.253 23.456 1.00 85.31 134 CYS A CA 1
ATOM 1073 C C . CYS A 1 134 ? -14.293 -11.690 23.997 1.00 85.31 134 CYS A C 1
ATOM 1075 O O . CYS A 1 134 ? -14.170 -11.892 25.207 1.00 85.31 134 CYS A O 1
ATOM 1077 N N . LEU A 1 135 ? -14.470 -12.676 23.111 1.00 89.56 135 LEU A N 1
ATOM 1078 C CA . LEU A 1 135 ? -14.495 -14.103 23.448 1.00 89.56 135 LEU A CA 1
ATOM 1079 C C . LEU A 1 135 ? -13.096 -14.732 23.570 1.00 89.56 135 LEU A C 1
ATOM 1081 O O . LEU A 1 135 ? -12.986 -15.897 23.951 1.00 89.56 135 LEU A O 1
ATOM 1085 N N . ARG A 1 136 ? -12.015 -13.999 23.263 1.00 89.31 136 ARG A N 1
ATOM 1086 C CA . ARG A 1 136 ? -10.647 -14.509 23.440 1.00 89.31 136 ARG A CA 1
ATOM 1087 C C . ARG A 1 136 ? -10.312 -14.682 24.921 1.00 89.31 136 ARG A C 1
ATOM 1089 O O . ARG A 1 136 ? -10.628 -13.832 25.750 1.00 89.31 136 ARG A O 1
ATOM 1096 N N . VAL A 1 137 ? -9.588 -15.762 25.224 1.00 90.19 137 VAL A N 1
ATOM 1097 C CA . VAL A 1 137 ? -9.087 -16.066 26.578 1.00 90.19 137 VAL A CA 1
ATOM 1098 C C . VAL A 1 137 ? -8.136 -14.971 27.068 1.00 90.19 137 VAL A C 1
ATOM 1100 O O . VAL A 1 137 ? -8.246 -14.505 28.199 1.00 90.19 137 VAL A O 1
ATOM 1103 N N . LEU A 1 138 ? -7.226 -14.526 26.198 1.00 87.31 138 LEU A N 1
ATOM 1104 C CA . LEU A 1 138 ? -6.314 -13.421 26.469 1.00 87.31 138 LEU A CA 1
ATOM 1105 C C . LEU A 1 138 ? -6.905 -12.129 25.910 1.00 87.31 138 LEU A C 1
ATOM 1107 O O . LEU A 1 138 ? -7.002 -11.952 24.694 1.00 87.31 138 LEU A O 1
ATOM 1111 N N . LYS A 1 139 ? -7.308 -11.235 26.813 1.00 86.25 139 LYS A N 1
ATOM 1112 C CA . LYS A 1 139 ? -7.883 -9.936 26.461 1.00 86.25 139 LYS A CA 1
ATOM 1113 C C . LYS A 1 139 ? -6.774 -8.913 26.259 1.00 86.25 139 LYS A C 1
ATOM 1115 O O . LYS A 1 139 ? -5.930 -8.721 27.131 1.00 86.25 139 LYS A O 1
ATOM 1120 N N . GLU A 1 140 ? -6.802 -8.239 25.117 1.00 84.88 140 GLU A N 1
ATOM 1121 C CA . GLU A 1 140 ? -5.927 -7.097 24.870 1.00 84.88 140 GLU A CA 1
ATOM 1122 C C . GLU A 1 140 ? -6.347 -5.898 25.736 1.00 84.88 140 GLU A C 1
ATOM 1124 O O . GLU A 1 140 ? -7.541 -5.711 25.999 1.00 84.88 140 GLU A O 1
ATOM 1129 N N . PRO A 1 141 ? -5.395 -5.057 26.176 1.00 84.38 141 PRO A N 1
ATOM 1130 C CA . PRO A 1 141 ? -5.718 -3.870 26.951 1.00 84.38 141 PRO A CA 1
ATOM 1131 C C . PRO A 1 141 ? -6.560 -2.882 26.128 1.00 84.38 141 PRO A C 1
ATOM 1133 O O . PRO A 1 141 ? -6.243 -2.547 24.983 1.00 84.38 141 PRO A O 1
ATOM 1136 N N . ILE A 1 142 ? -7.632 -2.382 26.745 1.00 86.88 142 ILE A N 1
ATOM 1137 C CA . ILE A 1 142 ? -8.538 -1.364 26.183 1.00 86.88 142 ILE A CA 1
ATOM 1138 C C . ILE A 1 142 ? -8.329 0.022 26.812 1.00 86.88 142 ILE A C 1
ATOM 1140 O O . ILE A 1 142 ? -9.142 0.916 26.607 1.00 86.88 142 ILE A O 1
ATOM 1144 N N . THR A 1 143 ? -7.256 0.205 27.587 1.00 85.50 143 THR A N 1
ATOM 1145 C CA . THR A 1 143 ? -6.976 1.435 28.347 1.00 85.50 143 THR A CA 1
ATOM 1146 C C . THR A 1 143 ? -6.867 2.658 27.443 1.00 85.50 143 THR A C 1
ATOM 1148 O O . THR A 1 143 ? -7.593 3.619 27.657 1.00 85.50 143 THR A O 1
ATOM 1151 N N . GLU A 1 144 ? -6.072 2.580 26.372 1.00 83.62 144 GLU A N 1
ATOM 1152 C CA . GLU A 1 144 ? -5.904 3.676 25.399 1.00 83.62 144 GLU A CA 1
ATOM 1153 C C . GLU A 1 144 ? -7.232 4.077 24.739 1.00 83.62 144 GLU A C 1
ATOM 1155 O O . GLU A 1 144 ? -7.496 5.251 24.484 1.00 83.62 144 GLU A O 1
ATOM 1160 N N . LEU A 1 145 ? -8.091 3.088 24.471 1.00 85.75 145 LEU A N 1
ATOM 1161 C CA . LEU A 1 145 ? -9.406 3.325 23.890 1.00 85.75 145 LEU A CA 1
ATOM 1162 C C . LEU A 1 145 ? -10.324 4.014 24.908 1.00 85.75 145 LEU A C 1
ATOM 1164 O O . LEU A 1 145 ? -10.985 4.992 24.573 1.00 85.75 145 LEU A O 1
ATOM 1168 N N . ALA A 1 146 ? -10.337 3.531 26.152 1.00 84.38 146 ALA A N 1
ATOM 1169 C CA . ALA A 1 146 ? -11.147 4.072 27.238 1.00 84.38 146 ALA A CA 1
ATOM 1170 C C . ALA A 1 146 ? -10.756 5.519 27.591 1.00 84.38 146 ALA A C 1
ATOM 1172 O O . ALA A 1 146 ? -11.636 6.366 27.746 1.00 84.38 146 ALA A O 1
ATOM 1173 N N . GLU A 1 147 ? -9.457 5.820 27.638 1.00 86.56 147 GLU A N 1
ATOM 1174 C CA . GLU A 1 147 ? -8.930 7.175 27.836 1.00 86.56 147 GLU A CA 1
ATOM 1175 C C . GLU A 1 147 ? -9.420 8.131 26.741 1.00 86.56 147 GLU A C 1
ATOM 1177 O O . GLU A 1 147 ? -9.861 9.241 27.040 1.00 86.56 147 GLU A O 1
ATOM 1182 N N . HIS A 1 148 ? -9.443 7.689 25.478 1.00 84.94 148 HIS A N 1
ATOM 1183 C CA . HIS A 1 148 ? -9.940 8.514 24.374 1.00 84.94 148 HIS A CA 1
ATOM 1184 C C . HIS A 1 148 ? -11.447 8.811 24.455 1.00 84.94 148 HIS A C 1
ATOM 1186 O O . HIS A 1 148 ? -11.899 9.847 23.971 1.00 84.94 148 HIS A O 1
ATOM 1192 N N . PHE A 1 149 ? -12.225 7.935 25.098 1.00 84.88 149 PHE A N 1
ATOM 1193 C CA . PHE A 1 149 ? -13.644 8.162 25.398 1.00 84.88 149 PHE A CA 1
ATOM 1194 C C . PHE A 1 149 ? -13.878 8.933 26.710 1.00 84.88 149 PHE A C 1
ATOM 1196 O O . PHE A 1 149 ? -15.026 9.101 27.121 1.00 84.88 149 PHE A O 1
ATOM 1203 N N . GLY A 1 150 ? -12.819 9.420 27.367 1.00 83.38 150 GLY A N 1
ATOM 1204 C CA . GLY A 1 150 ? -12.914 10.208 28.598 1.00 83.38 150 GLY A CA 1
ATOM 1205 C C . GLY A 1 150 ? -13.131 9.375 29.863 1.00 83.38 150 GLY A C 1
ATOM 1206 O O . GLY A 1 150 ? -13.536 9.913 30.894 1.00 83.38 150 GLY A O 1
ATOM 1207 N N . VAL A 1 151 ? -12.874 8.064 29.820 1.00 83.69 151 VAL A N 1
ATOM 1208 C CA . VAL A 1 151 ? -12.933 7.217 31.015 1.00 83.69 151 VAL A CA 1
ATOM 1209 C C . VAL A 1 151 ? -11.670 7.449 31.838 1.00 83.69 151 VAL A C 1
ATOM 1211 O O . VAL A 1 151 ? -10.611 6.905 31.537 1.00 83.69 151 VAL A O 1
ATOM 1214 N N . GLN A 1 152 ? -11.785 8.242 32.903 1.00 72.00 152 GLN A N 1
ATOM 1215 C CA . GLN A 1 152 ? -10.681 8.446 33.837 1.00 72.00 152 GLN A CA 1
ATOM 1216 C C . GLN A 1 152 ? -10.340 7.152 34.581 1.00 72.00 152 GLN A C 1
ATOM 1218 O O . GLN A 1 152 ? -11.194 6.532 35.244 1.00 72.00 152 GLN A O 1
ATOM 1223 N N . THR A 1 153 ? -9.067 6.765 34.533 1.00 68.94 153 THR A N 1
ATOM 1224 C CA . THR A 1 153 ? -8.588 5.616 35.297 1.00 68.94 153 THR A CA 1
ATOM 1225 C C . THR A 1 153 ? -8.580 5.959 36.791 1.00 68.94 153 THR A C 1
ATOM 1227 O O . THR A 1 153 ? -8.498 7.120 37.193 1.00 68.94 153 THR A O 1
ATOM 1230 N N . LYS A 1 154 ? -8.676 4.952 37.673 1.00 65.31 154 LYS A N 1
ATOM 1231 C CA . LYS A 1 154 ? -8.564 5.185 39.130 1.00 65.31 154 LYS A CA 1
ATOM 1232 C C . LYS A 1 154 ? -7.258 5.907 39.501 1.00 65.31 154 LYS A C 1
ATOM 1234 O O . LYS A 1 154 ? -7.238 6.629 40.489 1.00 65.31 154 LYS A O 1
ATOM 1239 N N . ARG A 1 155 ? -6.201 5.739 38.696 1.00 62.50 155 ARG A N 1
ATOM 1240 C CA . ARG A 1 155 ? -4.890 6.368 38.890 1.00 62.50 155 ARG A CA 1
ATOM 1241 C C . ARG A 1 155 ? -4.941 7.887 38.703 1.00 62.50 155 ARG A C 1
ATOM 1243 O O . ARG A 1 155 ? -4.290 8.599 39.462 1.00 62.50 155 ARG A O 1
ATOM 1250 N N . ASP A 1 156 ? -5.750 8.360 37.759 1.00 61.50 156 ASP A N 1
ATOM 1251 C CA . ASP A 1 156 ? -5.942 9.791 37.497 1.00 61.50 156 ASP A CA 1
ATOM 1252 C C . ASP A 1 156 ? -6.745 10.442 38.623 1.00 61.50 156 ASP A C 1
ATOM 1254 O O . ASP A 1 156 ? -6.332 11.463 39.162 1.00 61.50 156 ASP A O 1
ATOM 1258 N N . ARG A 1 157 ? -7.793 9.761 39.106 1.00 60.41 157 ARG A N 1
ATOM 1259 C CA . ARG A 1 157 ? -8.568 10.204 40.278 1.00 60.41 157 ARG A CA 1
ATOM 1260 C C . ARG A 1 157 ? -7.745 10.271 41.565 1.00 60.41 157 ARG A C 1
ATOM 1262 O O . ARG A 1 157 ? -7.975 11.149 42.386 1.00 60.41 157 ARG A O 1
ATOM 1269 N N . SER A 1 158 ? -6.799 9.355 41.773 1.00 63.44 158 SER A N 1
ATOM 1270 C CA . SER A 1 158 ? -5.894 9.409 42.931 1.00 63.44 158 SER A CA 1
ATOM 1271 C C . SER A 1 158 ? -4.873 10.542 42.825 1.00 63.44 158 SER A C 1
ATOM 1273 O O . SER A 1 158 ? -4.510 11.114 43.846 1.00 63.44 158 SER A O 1
ATOM 1275 N N . ARG A 1 159 ? -4.419 10.883 41.612 1.00 61.59 159 ARG A N 1
ATOM 1276 C CA . ARG A 1 159 ? -3.535 12.034 41.379 1.00 61.59 159 ARG A CA 1
ATOM 1277 C C . ARG A 1 159 ? -4.263 13.363 41.529 1.00 61.59 159 ARG A C 1
ATOM 1279 O O . ARG A 1 159 ? -3.714 14.245 42.168 1.00 61.59 159 ARG A O 1
ATOM 1286 N N . GLU A 1 160 ? -5.477 13.492 41.001 1.00 61.53 160 GLU A N 1
ATOM 1287 C CA . GLU A 1 160 ? -6.309 14.685 41.208 1.00 61.53 160 GLU A CA 1
ATOM 1288 C C . GLU A 1 160 ? -6.567 14.913 42.702 1.00 61.53 160 GLU A C 1
ATOM 1290 O O . GLU A 1 160 ? -6.325 16.009 43.192 1.00 61.53 160 GLU A O 1
ATOM 1295 N N . ARG A 1 161 ? -6.910 13.858 43.456 1.00 61.69 161 ARG A N 1
ATOM 1296 C CA . ARG A 1 161 ? -7.066 13.949 44.918 1.00 61.69 161 ARG A CA 1
ATOM 1297 C C . ARG A 1 161 ? -5.769 14.294 45.649 1.00 61.69 161 ARG A C 1
ATOM 1299 O O . ARG A 1 161 ? -5.802 15.093 46.568 1.00 61.69 161 ARG A O 1
ATOM 1306 N N . ALA A 1 162 ? -4.628 13.736 45.239 1.00 67.31 162 ALA A N 1
ATOM 1307 C CA . ALA A 1 162 ? -3.339 14.050 45.860 1.00 67.31 162 ALA A CA 1
ATOM 1308 C C . ALA A 1 162 ? -2.858 15.481 45.554 1.00 67.31 162 ALA A C 1
ATOM 1310 O O . ALA A 1 162 ? -2.156 16.074 46.365 1.00 67.31 162 ALA A O 1
ATOM 1311 N N . VAL A 1 163 ? -3.226 16.042 44.397 1.00 65.88 163 VAL A N 1
ATOM 1312 C CA . VAL A 1 163 ? -2.970 17.452 44.060 1.00 65.88 163 VAL A CA 1
ATOM 1313 C C . VAL A 1 163 ? -3.911 18.375 44.840 1.00 65.88 163 VAL A C 1
ATOM 1315 O O . VAL A 1 163 ? -3.476 19.427 45.296 1.00 65.88 163 VAL A O 1
ATOM 1318 N N . GLU A 1 164 ? -5.166 17.973 45.041 1.00 60.88 164 GLU A N 1
ATOM 1319 C CA . GLU A 1 164 ? -6.149 18.711 45.847 1.00 60.88 164 GLU A CA 1
ATOM 1320 C C . GLU A 1 164 ? -5.800 18.701 47.349 1.00 60.88 164 GLU A C 1
ATOM 1322 O O . GLU A 1 164 ? -5.997 19.695 48.042 1.00 60.88 164 GLU A O 1
ATOM 1327 N N . GLU A 1 165 ? -5.202 17.617 47.848 1.00 63.31 165 GLU A N 1
ATOM 1328 C CA . GLU A 1 165 ? -4.782 17.470 49.249 1.00 63.31 165 GLU A CA 1
ATOM 1329 C C . GLU A 1 165 ? -3.431 18.155 49.557 1.00 63.31 165 GLU A C 1
ATOM 1331 O O . GLU A 1 165 ? -3.151 18.484 50.709 1.00 63.31 165 GLU A O 1
ATOM 1336 N N . ALA A 1 166 ? -2.603 18.426 48.541 1.00 62.81 166 ALA A N 1
ATOM 1337 C CA . ALA A 1 166 ? -1.276 19.027 48.709 1.00 62.81 166 ALA A CA 1
ATOM 1338 C C . ALA A 1 166 ? -1.252 20.570 48.720 1.00 62.81 166 ALA A C 1
ATOM 1340 O O . ALA A 1 166 ? -0.197 21.140 48.997 1.00 62.81 166 ALA A O 1
ATOM 1341 N N . ASP A 1 167 ? -2.366 21.260 48.439 1.00 51.62 167 ASP A N 1
ATOM 1342 C CA . ASP A 1 167 ? -2.400 22.734 48.407 1.00 51.62 167 ASP A CA 1
ATOM 1343 C C . ASP A 1 167 ? -3.712 23.324 48.990 1.00 51.62 167 ASP A C 1
ATOM 1345 O O . ASP A 1 167 ? -4.477 23.992 48.287 1.00 51.62 167 ASP A O 1
ATOM 1349 N N . PRO A 1 168 ? -4.007 23.130 50.296 1.00 55.88 168 PRO A N 1
ATOM 1350 C CA . PRO A 1 168 ? -5.225 23.657 50.931 1.00 55.88 168 PRO A CA 1
ATOM 1351 C C . PRO A 1 168 ? -5.241 25.194 51.067 1.00 55.88 168 PRO A C 1
ATOM 1353 O O . PRO A 1 168 ? -6.238 25.771 51.495 1.00 55.88 168 PRO A O 1
ATOM 1356 N N . ALA A 1 169 ? -4.148 25.883 50.714 1.00 51.75 169 ALA A N 1
ATOM 1357 C CA . ALA A 1 169 ? -4.000 27.332 50.865 1.00 51.75 169 ALA A CA 1
ATOM 1358 C C . ALA A 1 169 ? -4.402 28.144 49.617 1.00 51.75 169 ALA A C 1
ATOM 1360 O O . ALA A 1 169 ? -4.346 29.374 49.640 1.00 51.75 169 ALA A O 1
ATOM 1361 N N . LYS A 1 170 ? -4.842 27.488 48.534 1.00 48.94 170 LYS A N 1
ATOM 1362 C CA . LYS A 1 170 ? -5.328 28.149 47.307 1.00 48.94 170 LYS A CA 1
ATOM 1363 C C . LYS A 1 170 ? -6.826 27.981 47.058 1.00 48.94 170 LYS A C 1
ATOM 1365 O O . LYS A 1 170 ? -7.295 28.134 45.937 1.00 48.94 170 LYS A O 1
ATOM 1370 N N . THR A 1 171 ? -7.623 27.775 48.097 1.00 50.06 171 THR A N 1
ATOM 1371 C CA . THR A 1 171 ? -9.081 27.965 48.030 1.00 50.06 171 THR A CA 1
ATOM 1372 C C . THR A 1 171 ? -9.466 29.388 48.422 1.00 50.06 171 THR A C 1
ATOM 1374 O O . THR A 1 171 ? -10.120 29.608 49.431 1.00 50.06 171 THR A O 1
ATOM 1377 N N . HIS A 1 172 ? -9.054 30.370 47.621 1.00 49.28 172 HIS A N 1
ATOM 1378 C CA . HIS A 1 172 ? -9.818 31.602 47.400 1.00 49.28 172 HIS A CA 1
ATOM 1379 C C . HIS A 1 172 ? -9.201 32.381 46.234 1.00 49.28 172 HIS A C 1
ATOM 1381 O O . HIS A 1 172 ? -8.101 32.909 46.336 1.00 49.28 172 HIS A O 1
ATOM 1387 N N . GLY A 1 173 ? -9.938 32.483 45.126 1.00 50.78 173 GLY A N 1
ATOM 1388 C CA . GLY A 1 173 ? -9.626 33.441 44.063 1.00 50.78 173 GLY A CA 1
ATOM 1389 C C . GLY A 1 173 ? -9.154 32.830 42.749 1.00 50.78 173 GLY A C 1
ATOM 1390 O O . GLY A 1 173 ? -8.034 33.054 42.313 1.00 50.78 173 GLY A O 1
ATOM 1391 N N . SER A 1 174 ? -10.031 32.097 42.071 1.00 38.59 174 SER A N 1
ATOM 1392 C CA . SER A 1 174 ? -10.175 32.180 40.610 1.00 38.59 174 SER A CA 1
ATOM 1393 C C . SER A 1 174 ? -11.361 31.321 40.196 1.00 38.59 174 SER A C 1
ATOM 1395 O O . SER A 1 174 ? -11.254 30.119 39.978 1.00 38.59 174 SER A O 1
ATOM 1397 N N . GLY A 1 175 ? -12.530 31.957 40.106 1.00 47.59 175 GLY A N 1
ATOM 1398 C CA . GLY A 1 175 ? -13.656 31.389 39.382 1.00 47.59 175 GLY A CA 1
ATOM 1399 C C . GLY A 1 175 ? -13.233 31.159 37.935 1.00 47.59 175 GLY A C 1
ATOM 1400 O O . GLY A 1 175 ? -13.219 32.091 37.132 1.00 47.59 175 GLY A O 1
ATOM 1401 N N . GLN A 1 176 ? -12.866 29.922 37.606 1.00 41.25 176 GLN A N 1
ATOM 1402 C CA . GLN A 1 176 ? -12.803 29.490 36.225 1.00 41.25 176 GLN A CA 1
ATOM 1403 C C . GLN A 1 176 ? -14.232 29.412 35.703 1.00 41.25 176 GLN A C 1
ATOM 1405 O O . GLN A 1 176 ? -15.034 28.551 36.055 1.00 41.25 176 GLN A O 1
ATOM 1410 N N . ILE A 1 177 ? -14.518 30.404 34.873 1.00 46.78 177 ILE A N 1
ATOM 1411 C CA . ILE A 1 177 ? -15.583 30.472 33.890 1.00 46.78 177 ILE A CA 1
ATOM 1412 C C . ILE A 1 177 ? -15.787 29.074 33.286 1.00 46.78 177 ILE A C 1
ATOM 1414 O O . ILE A 1 177 ? -14.965 28.594 32.505 1.00 46.78 177 ILE A O 1
ATOM 1418 N N . LEU A 1 178 ? -16.903 28.428 33.648 1.00 44.72 178 LEU A N 1
ATOM 1419 C CA . LEU A 1 178 ? -17.486 27.326 32.880 1.00 44.72 178 LEU A CA 1
ATOM 1420 C C . LEU A 1 178 ? -17.479 27.715 31.394 1.00 44.72 178 LEU A C 1
ATOM 1422 O O . LEU A 1 178 ? -17.779 28.874 31.087 1.00 44.72 178 LEU A O 1
ATOM 1426 N N . PRO A 1 179 ? -17.241 26.793 30.444 1.00 46.53 179 PRO A N 1
ATOM 1427 C CA . PRO A 1 179 ? -17.362 27.116 29.034 1.00 46.53 179 PRO A CA 1
ATOM 1428 C C . PRO A 1 179 ? -18.830 27.443 28.719 1.00 46.53 179 PRO A C 1
ATOM 1430 O O . PRO A 1 179 ? -19.629 26.586 28.342 1.00 46.53 179 PRO A O 1
ATOM 1433 N N . ALA A 1 180 ? -19.174 28.730 28.793 1.00 42.91 180 ALA A N 1
ATOM 1434 C CA . ALA A 1 180 ? -20.430 29.323 28.338 1.00 42.91 180 ALA A CA 1
ATOM 1435 C C . ALA A 1 180 ? -20.652 29.152 26.814 1.00 42.91 180 ALA A C 1
ATOM 1437 O O . ALA A 1 180 ? -21.633 29.642 26.250 1.00 42.91 180 ALA A O 1
ATOM 1438 N N . MET A 1 181 ? -19.770 28.415 26.129 1.00 42.44 181 MET A N 1
ATOM 1439 C CA . MET A 1 181 ? -19.888 28.037 24.723 1.00 42.44 181 MET A CA 1
ATOM 1440 C C . MET A 1 181 ? -20.942 26.958 24.443 1.00 42.44 181 MET A C 1
ATOM 1442 O O . MET A 1 181 ? -21.396 26.867 23.306 1.00 42.44 181 MET A O 1
ATOM 1446 N N . GLN A 1 182 ? -21.410 26.192 25.435 1.00 51.94 182 GLN A N 1
ATOM 1447 C CA . GLN A 1 182 ? -22.479 25.205 25.197 1.00 51.94 182 GLN A CA 1
ATOM 1448 C C . GLN A 1 182 ? -23.878 25.841 25.106 1.00 51.94 182 GLN A C 1
ATOM 1450 O O . GLN A 1 182 ? -24.749 25.302 24.424 1.00 51.94 182 GLN A O 1
ATOM 1455 N N . PHE A 1 183 ? -24.112 27.004 25.729 1.00 48.66 183 PHE A N 1
ATOM 1456 C CA . PHE A 1 183 ? -25.442 27.629 25.718 1.00 48.66 183 PHE A CA 1
ATOM 1457 C C . PHE A 1 183 ? -25.674 28.503 24.477 1.00 48.66 183 PHE A C 1
ATOM 1459 O O . PHE A 1 183 ? -26.751 28.459 23.884 1.00 48.66 183 PHE A O 1
ATOM 1466 N N . ARG A 1 184 ? -24.644 29.223 24.003 1.00 50.88 184 ARG A N 1
ATOM 1467 C CA . ARG A 1 184 ? -24.739 30.023 22.766 1.00 50.88 184 ARG A CA 1
ATOM 1468 C C . ARG A 1 184 ? -24.891 29.165 21.509 1.00 50.88 184 ARG A C 1
ATOM 1470 O O . ARG A 1 184 ? -25.664 29.535 20.629 1.00 50.88 184 ARG A O 1
ATOM 1477 N N . GLN A 1 185 ? -24.235 28.003 21.440 1.00 56.12 185 GLN A N 1
ATOM 1478 C CA . GLN A 1 185 ? -24.454 27.067 20.333 1.00 56.12 185 GLN A CA 1
ATOM 1479 C C . GLN A 1 185 ? -25.880 26.512 20.349 1.00 56.12 185 GLN A C 1
ATOM 1481 O O . GLN A 1 185 ? -26.539 26.520 19.314 1.00 56.12 185 GLN A O 1
ATOM 1486 N N . ARG A 1 186 ? -26.408 26.108 21.511 1.00 61.44 186 ARG A N 1
ATOM 1487 C CA . ARG A 1 186 ? -27.786 25.598 21.608 1.00 61.44 186 ARG A CA 1
ATOM 1488 C C . ARG A 1 186 ? -28.833 26.665 21.268 1.00 61.44 186 ARG A C 1
ATOM 1490 O O . ARG A 1 186 ? -29.790 26.350 20.570 1.00 61.44 186 ARG A O 1
ATOM 1497 N N . ALA A 1 187 ? -28.620 27.924 21.657 1.00 68.38 187 ALA A N 1
ATOM 1498 C CA . ALA A 1 187 ? -29.499 29.031 21.275 1.00 68.38 187 ALA A CA 1
ATOM 1499 C C . ALA A 1 187 ? -29.484 29.301 19.758 1.00 68.38 187 ALA A C 1
ATOM 1501 O O . ALA A 1 187 ? -30.542 29.485 19.161 1.00 68.38 187 ALA A O 1
ATOM 1502 N N . ALA A 1 188 ? -28.313 29.244 19.112 1.00 72.62 188 ALA A N 1
ATOM 1503 C CA . ALA A 1 188 ? -28.210 29.393 17.659 1.00 72.62 188 ALA A CA 1
ATOM 1504 C C . ALA A 1 188 ? -28.962 28.281 16.904 1.00 72.62 188 ALA A C 1
ATOM 1506 O O . ALA A 1 188 ? -29.640 28.560 15.916 1.00 72.62 188 ALA A O 1
ATOM 1507 N N . TRP A 1 189 ? -28.919 27.039 17.403 1.00 71.62 189 TRP A N 1
ATOM 1508 C CA . TRP A 1 189 ? -29.690 25.927 16.833 1.00 71.62 189 TRP A CA 1
ATOM 1509 C C . TRP A 1 189 ? -31.203 26.114 16.981 1.00 71.62 189 TRP A C 1
ATOM 1511 O O . TRP A 1 189 ? -31.940 25.803 16.048 1.00 71.62 189 TRP A O 1
ATOM 1521 N N . VAL A 1 190 ? -31.671 26.658 18.109 1.00 80.44 190 VAL A N 1
ATOM 1522 C CA . VAL A 1 190 ? -33.099 26.954 18.321 1.00 80.44 190 VAL A CA 1
ATOM 1523 C C . VAL A 1 190 ? -33.576 28.071 17.388 1.00 80.44 190 VAL A C 1
ATOM 1525 O O . VAL A 1 190 ? -34.633 27.939 16.774 1.00 80.44 190 VAL A O 1
ATOM 1528 N N . VAL A 1 191 ? -32.780 29.131 17.208 1.00 80.75 191 VAL A N 1
ATOM 1529 C CA . VAL A 1 191 ? -33.101 30.227 16.275 1.00 80.75 191 VAL A CA 1
ATOM 1530 C C . VAL A 1 191 ? -33.114 29.736 14.825 1.00 80.75 191 VAL A C 1
ATOM 1532 O O . VAL A 1 191 ? -34.033 30.070 14.082 1.00 80.75 191 VAL A O 1
ATOM 1535 N N . LEU A 1 192 ? -32.158 28.889 14.427 1.00 83.44 192 LEU A N 1
ATOM 1536 C CA . LEU A 1 192 ? -32.128 28.295 13.087 1.00 83.44 192 LEU A CA 1
ATOM 1537 C C . LEU A 1 192 ? -33.352 27.397 12.835 1.00 83.44 192 LEU A C 1
ATOM 1539 O O . LEU A 1 192 ? -33.952 27.464 11.763 1.00 83.44 192 LEU A O 1
ATOM 1543 N N . PHE A 1 193 ? -33.761 26.598 13.828 1.00 82.88 193 PHE A N 1
ATOM 1544 C CA . PHE A 1 193 ? -34.963 25.763 13.737 1.00 82.88 193 PHE A CA 1
ATOM 1545 C C . PHE A 1 193 ? -36.244 26.592 13.630 1.00 82.88 193 PHE A C 1
ATOM 1547 O O . PHE A 1 193 ? -37.109 26.269 12.817 1.00 82.88 193 PHE A O 1
ATOM 1554 N N . LEU A 1 194 ? -36.356 27.676 14.403 1.00 81.69 194 LEU A N 1
ATOM 1555 C CA . LEU A 1 194 ? -37.481 28.607 14.308 1.00 81.69 194 LEU A CA 1
ATOM 1556 C C . LEU A 1 194 ? -37.523 29.299 12.943 1.00 81.69 194 LEU A C 1
ATOM 1558 O O . LEU A 1 194 ? -38.597 29.414 12.360 1.00 81.69 194 LEU A O 1
ATOM 1562 N N . TYR A 1 195 ? -36.374 29.696 12.392 1.00 80.88 195 TYR A N 1
ATOM 1563 C CA . TYR A 1 195 ? -36.302 30.341 11.079 1.00 80.88 195 TYR A CA 1
ATOM 1564 C C . TYR A 1 195 ? -36.696 29.384 9.943 1.00 80.88 195 TYR A C 1
ATOM 1566 O O . TYR A 1 195 ? -37.485 29.749 9.071 1.00 80.88 195 TYR A O 1
ATOM 1574 N N . LEU A 1 196 ? -36.220 28.134 9.982 1.00 79.62 196 LEU A N 1
ATOM 1575 C CA . LEU A 1 196 ? -36.593 27.099 9.010 1.00 79.62 196 LEU A CA 1
ATOM 1576 C C . LEU A 1 196 ? -38.068 26.691 9.138 1.00 79.62 196 LEU A C 1
ATOM 1578 O O . LEU A 1 196 ? -38.752 26.551 8.125 1.00 79.62 196 LEU A O 1
ATOM 1582 N N . GLY A 1 197 ? -38.579 26.553 10.364 1.00 82.75 197 GLY A N 1
ATOM 1583 C CA . GLY A 1 197 ? -39.991 26.255 10.616 1.00 82.75 197 GLY A CA 1
ATOM 1584 C C . GLY A 1 197 ? -40.921 27.380 10.155 1.00 82.75 197 GLY A C 1
ATOM 1585 O O . GLY A 1 197 ? -41.929 27.120 9.499 1.00 82.75 197 GLY A O 1
ATOM 1586 N N . CYS A 1 198 ? -40.557 28.636 10.425 1.00 76.12 198 CYS A N 1
ATOM 1587 C CA . CYS A 1 198 ? -41.337 29.804 10.013 1.00 76.12 198 CYS A CA 1
ATOM 1588 C C . CYS A 1 198 ? -41.284 30.010 8.488 1.00 76.12 198 CYS A C 1
ATOM 1590 O O . CYS A 1 198 ? -42.314 30.244 7.856 1.00 76.12 198 CYS A O 1
ATOM 1592 N N . GLY A 1 199 ? -40.114 29.810 7.866 1.00 76.44 199 GLY A N 1
ATOM 1593 C CA . GLY A 1 199 ? -39.972 29.801 6.408 1.00 76.44 199 GLY A CA 1
ATOM 1594 C C . GLY A 1 199 ? -40.836 28.726 5.741 1.00 76.44 199 GLY A C 1
ATOM 1595 O O . GLY A 1 199 ? -41.489 28.998 4.733 1.00 76.44 199 GLY A O 1
ATOM 1596 N N . PHE A 1 200 ? -40.915 27.531 6.336 1.00 75.06 200 PHE A N 1
ATOM 1597 C CA . PHE A 1 200 ? -41.777 26.452 5.853 1.00 75.06 200 PHE A CA 1
ATOM 1598 C C . PHE A 1 200 ? -43.269 26.801 5.974 1.00 75.06 200 PHE A C 1
ATOM 1600 O O . PHE A 1 200 ? -44.017 26.610 5.015 1.00 75.06 200 PHE A O 1
ATOM 1607 N N . LEU A 1 201 ? -43.703 27.389 7.094 1.00 75.25 201 LEU A N 1
ATOM 1608 C CA . LEU A 1 201 ? -45.085 27.854 7.270 1.00 75.25 201 LEU A CA 1
ATOM 1609 C C . LEU A 1 201 ? -45.462 28.932 6.238 1.00 75.25 201 LEU A C 1
ATOM 1611 O O . LEU A 1 201 ? -46.504 28.816 5.587 1.00 75.25 201 LEU A O 1
ATOM 1615 N N . CYS A 1 202 ? -44.586 29.908 5.987 1.00 70.00 202 CYS A N 1
ATOM 1616 C CA . CYS A 1 202 ? -44.801 30.918 4.945 1.00 70.00 202 CYS A CA 1
ATOM 1617 C C . CYS A 1 202 ? -44.859 30.311 3.533 1.00 70.00 202 CYS A C 1
ATOM 1619 O O . CYS A 1 202 ? -45.741 30.662 2.749 1.00 70.00 202 CYS A O 1
ATOM 1621 N N . LEU A 1 203 ? -43.984 29.352 3.208 1.00 68.06 203 LEU A N 1
ATOM 1622 C CA . LEU A 1 203 ? -43.998 28.648 1.918 1.00 68.06 203 LEU A CA 1
ATOM 1623 C C . LEU A 1 203 ? -45.270 27.812 1.721 1.00 68.06 203 LEU A C 1
ATOM 1625 O O . LEU A 1 203 ? -45.801 27.761 0.611 1.00 68.06 203 LEU A O 1
ATOM 1629 N N . THR A 1 204 ? -45.802 27.194 2.781 1.00 64.06 204 THR A N 1
ATOM 1630 C CA . THR A 1 204 ? -47.061 26.434 2.686 1.00 64.06 204 THR A CA 1
ATOM 1631 C C . THR A 1 204 ? -48.279 27.318 2.410 1.00 64.06 204 THR A C 1
ATOM 1633 O O . THR A 1 204 ? -49.163 26.890 1.661 1.00 64.06 204 THR A O 1
ATOM 1636 N N . GLN A 1 205 ? -48.302 28.547 2.939 1.00 60.19 205 GLN A N 1
ATOM 1637 C CA . GLN A 1 205 ? -49.319 29.567 2.643 1.00 60.19 205 GLN A CA 1
ATOM 1638 C C . GLN A 1 205 ? -49.175 30.101 1.209 1.00 60.19 205 GLN A C 1
ATOM 1640 O O . GLN A 1 205 ? -50.159 30.208 0.480 1.00 60.19 205 GLN A O 1
ATOM 1645 N N . LEU A 1 206 ? -47.943 30.329 0.745 1.00 57.44 206 LEU A N 1
ATOM 1646 C CA . LEU A 1 206 ? -47.682 30.811 -0.616 1.00 57.44 206 LEU A CA 1
ATOM 1647 C C . LEU A 1 206 ? -48.040 29.768 -1.694 1.00 57.44 206 LEU A C 1
ATOM 1649 O O . LEU A 1 206 ? -48.472 30.124 -2.788 1.00 57.44 206 LEU A O 1
ATOM 1653 N N . PHE A 1 207 ? -47.928 28.474 -1.370 1.00 52.31 207 PHE A N 1
ATOM 1654 C CA . PHE A 1 207 ? -48.368 27.375 -2.239 1.00 52.31 207 PHE A CA 1
ATOM 1655 C C . PHE A 1 207 ? -49.878 27.088 -2.182 1.00 52.31 207 PHE A C 1
ATOM 1657 O O . PHE A 1 207 ? -50.391 26.463 -3.105 1.00 52.31 207 PHE A O 1
ATOM 1664 N N . GLN A 1 208 ? -50.609 27.526 -1.147 1.00 53.19 208 GLN A N 1
ATOM 1665 C CA . GLN A 1 208 ? -52.083 27.431 -1.120 1.00 53.19 208 GLN A CA 1
ATOM 1666 C C . GLN A 1 208 ? -52.728 28.354 -2.166 1.00 53.19 208 GLN A C 1
ATOM 1668 O O . GLN A 1 208 ? -53.763 28.019 -2.730 1.00 53.19 208 GLN A O 1
ATOM 1673 N N . LEU A 1 209 ? -52.089 29.485 -2.475 1.00 51.59 209 LEU A N 1
ATOM 1674 C CA . LEU A 1 209 ? -52.603 30.479 -3.424 1.00 51.59 209 LEU A CA 1
ATOM 1675 C C . LEU A 1 209 ? -52.355 30.124 -4.900 1.00 51.59 209 LEU A C 1
ATOM 1677 O O . LEU A 1 209 ? -52.849 30.818 -5.786 1.00 51.59 209 LEU A O 1
ATOM 1681 N N . ARG A 1 210 ? -51.611 29.048 -5.194 1.00 48.91 210 ARG A N 1
ATOM 1682 C CA . ARG A 1 210 ? -51.220 28.678 -6.561 1.00 48.91 210 ARG A CA 1
ATOM 1683 C C . ARG A 1 210 ? -51.598 27.224 -6.869 1.00 48.91 210 ARG A C 1
ATOM 1685 O O . ARG A 1 210 ? -50.771 26.327 -6.798 1.00 48.91 210 ARG A O 1
ATOM 1692 N N . ASN A 1 211 ? -52.853 27.050 -7.286 1.00 46.38 211 ASN A N 1
ATOM 1693 C CA . ASN A 1 211 ? -53.425 25.896 -7.997 1.00 46.38 211 ASN A CA 1
ATOM 1694 C C . ASN A 1 211 ? -53.643 24.580 -7.214 1.00 46.38 211 ASN A C 1
ATOM 1696 O O . ASN A 1 211 ? -52.773 23.721 -7.124 1.00 46.38 211 ASN A O 1
ATOM 1700 N N . GLY A 1 212 ? -54.888 24.363 -6.774 1.00 57.12 212 GLY A N 1
ATOM 1701 C CA . GLY A 1 212 ? -55.808 23.395 -7.405 1.00 57.12 212 GLY A CA 1
ATOM 1702 C C . GLY A 1 212 ? -55.404 21.922 -7.577 1.00 57.12 212 GLY A C 1
ATOM 1703 O O . GLY A 1 212 ? -55.945 21.273 -8.465 1.00 57.12 212 GLY A O 1
ATOM 1704 N N . GLY A 1 213 ? -54.481 21.374 -6.784 1.00 54.84 213 GLY A N 1
ATOM 1705 C CA . GLY A 1 213 ? -54.092 19.960 -6.878 1.00 54.84 213 GLY A CA 1
ATOM 1706 C C . GLY A 1 213 ? -53.777 19.335 -5.522 1.00 54.84 213 GLY A C 1
ATOM 1707 O O . GLY A 1 213 ? -52.627 19.300 -5.092 1.00 54.84 213 GLY A O 1
ATOM 1708 N N . THR A 1 214 ? -54.796 18.813 -4.843 1.00 54.78 214 THR A N 1
ATOM 1709 C CA . THR A 1 214 ? -54.733 18.244 -3.483 1.00 54.78 214 THR A CA 1
ATOM 1710 C C . THR A 1 214 ? -54.006 16.897 -3.372 1.00 54.78 214 THR A C 1
ATOM 1712 O O . THR A 1 214 ? -53.712 16.467 -2.259 1.00 54.78 214 THR A O 1
ATOM 1715 N N . LEU A 1 215 ? -53.652 16.234 -4.480 1.00 49.81 215 LEU A N 1
ATOM 1716 C CA . LEU A 1 215 ? -53.166 14.846 -4.436 1.00 49.81 215 LEU A CA 1
ATOM 1717 C C . LEU A 1 215 ? -51.669 14.672 -4.107 1.00 49.81 215 LEU A C 1
ATOM 1719 O O . LEU A 1 215 ? -51.280 13.636 -3.580 1.00 49.81 215 LEU A O 1
ATOM 1723 N N . LEU A 1 216 ? -50.818 15.674 -4.356 1.00 52.44 216 LEU A N 1
ATOM 1724 C CA . LEU A 1 216 ? -49.361 15.549 -4.148 1.00 52.44 216 LEU A CA 1
ATOM 1725 C C . LEU A 1 216 ? -48.896 15.865 -2.715 1.00 52.44 216 LEU A C 1
ATOM 1727 O O . LEU A 1 216 ? -47.749 15.592 -2.361 1.00 52.44 216 LEU A O 1
ATOM 1731 N N . ARG A 1 217 ? -49.770 16.422 -1.866 1.00 51.25 217 ARG A N 1
ATOM 1732 C CA . ARG A 1 217 ? -49.395 16.846 -0.505 1.00 51.25 217 ARG A CA 1
ATOM 1733 C C . ARG A 1 217 ? -49.274 15.696 0.494 1.00 51.25 217 ARG A C 1
ATOM 1735 O O . ARG A 1 217 ? -48.468 15.792 1.414 1.00 51.25 217 ARG A O 1
ATOM 1742 N N . VAL A 1 218 ? -50.024 14.608 0.318 1.00 51.81 218 VAL A N 1
ATOM 1743 C CA . VAL A 1 218 ? -50.081 13.533 1.327 1.00 51.81 218 VAL A CA 1
ATOM 1744 C C . VAL A 1 218 ? -48.855 12.615 1.251 1.00 51.81 218 VAL A C 1
ATOM 1746 O O . VAL A 1 218 ? -48.349 12.170 2.279 1.00 51.81 218 VAL A O 1
ATOM 1749 N N . GLN A 1 219 ? -48.295 12.405 0.056 1.00 48.44 219 GLN A N 1
ATOM 1750 C CA . GLN A 1 219 ? -47.178 11.475 -0.127 1.00 48.44 219 GLN A CA 1
ATOM 1751 C C . GLN A 1 219 ? -45.832 12.048 0.357 1.00 48.44 219 GLN A C 1
ATOM 1753 O O . GLN A 1 219 ? -45.006 11.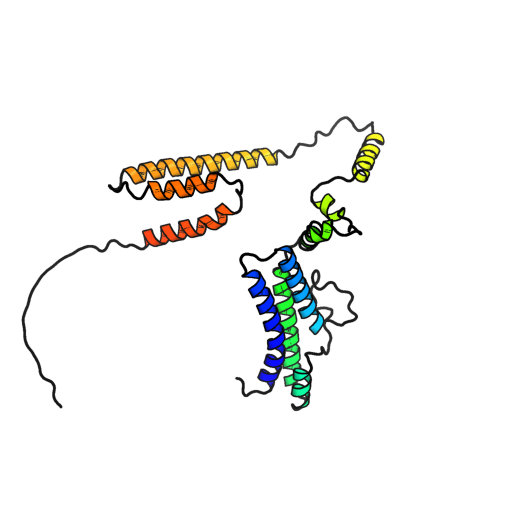309 0.888 1.00 48.44 219 GLN A O 1
ATOM 1758 N N . GLY A 1 220 ? -45.629 13.369 0.265 1.00 54.59 220 GLY A N 1
ATOM 1759 C CA . GLY A 1 220 ? -44.428 14.028 0.799 1.00 54.59 220 GLY A CA 1
ATOM 1760 C C . GLY A 1 220 ? -44.403 14.114 2.331 1.00 54.59 220 GLY A C 1
ATOM 1761 O O . GLY A 1 220 ? -43.345 13.975 2.944 1.00 54.59 220 GLY A O 1
ATOM 1762 N N . PHE A 1 221 ? -45.569 14.285 2.964 1.00 52.62 221 PHE A N 1
ATOM 1763 C CA . PHE A 1 221 ? -45.682 14.395 4.423 1.00 52.62 221 PHE A CA 1
ATOM 1764 C C . PHE A 1 221 ? -45.416 13.069 5.149 1.00 52.62 221 PHE A C 1
ATOM 1766 O O . PHE A 1 221 ? -44.791 13.075 6.209 1.00 52.62 221 PHE A O 1
ATOM 1773 N N . ALA A 1 222 ? -45.826 11.935 4.571 1.00 55.91 222 ALA A N 1
ATOM 1774 C CA . ALA A 1 222 ? -45.580 10.614 5.155 1.00 55.91 222 ALA A CA 1
ATOM 1775 C C . ALA A 1 222 ? -44.080 10.268 5.216 1.00 55.91 222 ALA A C 1
ATOM 1777 O O . ALA A 1 222 ? -43.618 9.695 6.201 1.00 55.91 222 ALA A O 1
ATOM 1778 N N . VAL A 1 223 ? -43.302 10.682 4.210 1.00 56.38 223 VAL A N 1
ATOM 1779 C CA . VAL A 1 223 ? -41.843 10.471 4.176 1.00 56.38 223 VAL A CA 1
ATOM 1780 C C . VAL A 1 223 ? -41.137 11.355 5.207 1.00 56.38 223 VAL A C 1
ATOM 1782 O O . VAL A 1 223 ? -40.236 10.895 5.904 1.00 56.38 223 VAL A O 1
ATOM 1785 N N . LEU A 1 224 ? -41.591 12.599 5.379 1.00 54.50 224 LEU A N 1
ATOM 1786 C CA . LEU A 1 224 ? -41.024 13.526 6.362 1.00 54.50 224 LEU A CA 1
ATOM 1787 C C . LEU A 1 224 ? -41.331 13.113 7.814 1.00 54.50 224 LEU A C 1
ATOM 1789 O O . LEU A 1 224 ? -40.456 13.225 8.670 1.00 54.50 224 LEU A O 1
ATOM 1793 N N . LEU A 1 225 ? -42.526 12.576 8.087 1.00 56.03 225 LEU A N 1
ATOM 1794 C CA . LEU A 1 225 ? -42.898 12.029 9.403 1.00 56.03 225 LEU A CA 1
ATOM 1795 C C . LEU A 1 225 ? -42.229 10.680 9.709 1.00 56.03 225 LEU A C 1
ATOM 1797 O O . LEU A 1 225 ? -41.927 10.404 10.869 1.00 56.03 225 LEU A O 1
ATOM 1801 N N . ALA A 1 226 ? -41.947 9.854 8.698 1.00 53.88 226 ALA A N 1
ATOM 1802 C CA . ALA A 1 226 ? -41.181 8.623 8.893 1.00 53.88 226 ALA A CA 1
ATOM 1803 C C . ALA A 1 226 ? -39.721 8.910 9.298 1.00 53.88 226 ALA A C 1
ATOM 1805 O O . ALA A 1 226 ? -39.143 8.166 10.089 1.00 53.88 226 ALA A O 1
ATOM 1806 N N . CYS A 1 227 ? -39.138 10.016 8.826 1.00 49.28 227 CYS A N 1
ATOM 1807 C CA . CYS A 1 227 ? -37.750 10.377 9.122 1.00 49.28 227 CYS A CA 1
ATOM 1808 C C . CYS A 1 227 ? -37.539 11.045 10.493 1.00 49.28 227 CYS A C 1
ATOM 1810 O O . CYS A 1 227 ? -36.418 11.030 11.000 1.00 49.28 227 CYS A O 1
ATOM 1812 N N . THR A 1 228 ? -38.571 11.602 11.136 1.00 49.41 228 THR A N 1
ATOM 1813 C CA . THR A 1 228 ? -38.418 12.264 12.449 1.00 49.41 228 THR A CA 1
ATOM 1814 C C . THR A 1 228 ? -38.460 11.305 13.641 1.00 49.41 228 THR A C 1
ATOM 1816 O O . THR A 1 228 ? -38.158 11.727 14.757 1.00 49.41 228 THR A O 1
ATOM 1819 N N . LYS A 1 229 ? -38.782 10.018 13.433 1.00 46.12 229 LYS A N 1
ATOM 1820 C CA . LYS A 1 229 ? -38.926 9.032 14.521 1.00 46.12 229 LYS A CA 1
ATOM 1821 C C . LYS A 1 229 ? -37.647 8.250 14.856 1.00 46.12 229 LYS A C 1
ATOM 1823 O O . LYS A 1 229 ? -37.632 7.524 15.844 1.00 46.12 229 LYS A O 1
ATOM 1828 N N . THR A 1 230 ? -36.562 8.409 14.096 1.00 45.56 230 THR A N 1
ATOM 1829 C CA . THR A 1 230 ? -35.289 7.712 14.359 1.00 45.56 230 THR A CA 1
ATOM 1830 C C . THR A 1 230 ? -34.161 8.695 14.642 1.00 45.56 230 THR A C 1
ATOM 1832 O O . THR A 1 230 ? -33.801 9.516 13.799 1.00 45.56 230 THR A O 1
ATOM 1835 N N . ASP A 1 231 ? -33.596 8.591 15.841 1.00 48.28 231 ASP A N 1
ATOM 1836 C CA . ASP A 1 231 ? -32.613 9.500 16.429 1.00 48.28 231 ASP A CA 1
ATOM 1837 C C . ASP A 1 231 ? -31.224 9.380 15.765 1.00 48.28 231 ASP A C 1
ATOM 1839 O O . ASP A 1 231 ? -30.287 8.791 16.294 1.00 48.28 231 ASP A O 1
ATOM 1843 N N . THR A 1 232 ? -31.087 9.904 14.544 1.00 50.53 232 THR A N 1
ATOM 1844 C CA . THR A 1 232 ? -29.804 9.992 13.815 1.00 50.53 232 THR A CA 1
ATOM 1845 C C . THR A 1 232 ? -29.661 11.353 13.128 1.00 50.53 232 THR A C 1
ATOM 1847 O O . THR A 1 232 ? -29.598 11.489 11.907 1.00 50.53 232 THR A O 1
ATOM 1850 N N . LYS A 1 233 ? -29.596 12.413 13.941 1.00 52.03 233 LYS A N 1
ATOM 1851 C CA . LYS A 1 233 ? -29.712 13.817 13.500 1.00 52.03 233 LYS A CA 1
ATOM 1852 C C . LYS A 1 233 ? -28.534 14.407 12.707 1.00 52.03 233 LYS A C 1
ATOM 1854 O O . LYS A 1 233 ? -28.640 15.550 12.281 1.00 52.03 233 LYS A O 1
ATOM 1859 N N . PHE A 1 234 ? -27.443 13.680 12.451 1.00 44.59 234 PHE A N 1
ATOM 1860 C CA . PHE A 1 234 ? -26.268 14.274 11.784 1.00 44.59 234 PHE A CA 1
ATOM 1861 C C . PHE A 1 234 ? -25.981 13.762 10.362 1.00 44.59 234 PHE A C 1
ATOM 1863 O O . PHE A 1 234 ? -25.306 14.445 9.598 1.00 44.59 234 PHE A O 1
ATOM 1870 N N . ARG A 1 235 ? -26.517 12.602 9.953 1.00 49.22 235 ARG A N 1
ATOM 1871 C CA . ARG A 1 235 ? -26.277 12.063 8.595 1.00 49.22 235 ARG A CA 1
ATOM 1872 C C . ARG A 1 235 ? -27.328 12.466 7.558 1.00 49.22 235 ARG A C 1
ATOM 1874 O O . ARG A 1 235 ? -26.997 12.523 6.380 1.00 49.22 235 ARG A O 1
ATOM 1881 N N . MET A 1 236 ? -28.552 12.804 7.970 1.00 48.81 236 MET A N 1
ATOM 1882 C CA . MET A 1 236 ? -29.634 13.097 7.016 1.00 48.81 236 MET A CA 1
ATOM 1883 C C . MET A 1 236 ? -29.540 14.480 6.356 1.00 48.81 236 MET A C 1
ATOM 1885 O O . MET A 1 236 ? -29.967 14.639 5.215 1.00 48.81 236 MET A O 1
ATOM 1889 N N . VAL A 1 237 ? -28.944 15.480 7.018 1.00 52.22 237 VAL A N 1
ATOM 1890 C CA . VAL A 1 237 ? -28.876 16.846 6.459 1.00 52.22 237 VAL A CA 1
ATOM 1891 C C . VAL A 1 237 ? -27.961 16.903 5.227 1.00 52.22 237 VAL A C 1
ATOM 1893 O O . VAL A 1 237 ? -28.297 17.568 4.250 1.00 52.22 237 VAL A O 1
ATOM 1896 N N . ASN A 1 238 ? -26.876 16.119 5.206 1.00 47.97 238 ASN A N 1
ATOM 1897 C CA . ASN A 1 238 ? -25.981 16.054 4.046 1.00 47.97 238 ASN A CA 1
ATOM 1898 C C . ASN A 1 238 ? -26.527 15.197 2.890 1.00 47.97 238 ASN A C 1
ATOM 1900 O O . ASN A 1 238 ? -26.146 15.433 1.747 1.00 47.97 238 ASN A O 1
ATOM 1904 N N . SER A 1 239 ? -27.429 14.238 3.142 1.00 55.25 239 SER A N 1
ATOM 1905 C CA . SER A 1 239 ? -28.026 13.421 2.072 1.00 55.25 239 SER A CA 1
ATOM 1906 C C . SER A 1 239 ? -29.291 14.035 1.466 1.00 55.25 239 SER A C 1
ATOM 1908 O O . SER A 1 239 ? -29.600 13.765 0.307 1.00 55.25 239 SER A O 1
ATOM 1910 N N . MET A 1 240 ? -30.024 14.875 2.207 1.00 54.22 240 MET A N 1
ATOM 1911 C CA . MET A 1 240 ? -31.247 15.515 1.700 1.00 54.22 240 MET A CA 1
ATOM 1912 C C . MET A 1 240 ? -30.981 16.759 0.845 1.00 54.2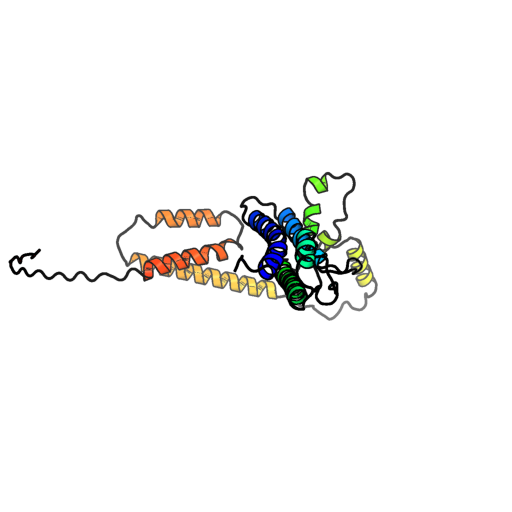2 240 MET A C 1
ATOM 1914 O O . MET A 1 240 ? -31.761 17.054 -0.062 1.00 54.22 240 MET A O 1
ATOM 1918 N N . PHE A 1 241 ? -29.877 17.470 1.085 1.00 59.59 241 PHE A N 1
ATOM 1919 C CA . PHE A 1 241 ? -29.519 18.673 0.328 1.00 59.59 241 PHE A CA 1
ATOM 1920 C C . PHE A 1 241 ? -29.385 18.444 -1.196 1.00 59.59 241 PHE A C 1
ATOM 1922 O O . PHE A 1 241 ? -29.972 19.216 -1.960 1.00 59.59 241 PHE A O 1
ATOM 1929 N N . PRO A 1 242 ? -28.719 17.374 -1.685 1.00 64.69 242 PRO A N 1
ATOM 1930 C CA . PRO A 1 242 ? -28.654 17.109 -3.125 1.00 64.69 242 PRO A CA 1
ATOM 1931 C C . PRO A 1 242 ? -30.009 16.718 -3.741 1.00 64.69 242 PRO A C 1
ATOM 1933 O O . PRO A 1 242 ? -30.271 17.065 -4.892 1.00 64.69 242 PRO A O 1
ATOM 1936 N N . PHE A 1 243 ? -30.913 16.077 -2.989 1.00 62.34 243 PHE A N 1
ATOM 1937 C CA . PHE A 1 243 ? -32.261 15.744 -3.477 1.00 62.34 243 PHE A CA 1
ATOM 1938 C C . PHE A 1 243 ? -33.162 16.980 -3.618 1.00 62.34 243 PHE A C 1
ATOM 1940 O O . PHE A 1 243 ? -33.915 17.096 -4.590 1.00 62.34 243 PHE A O 1
ATOM 1947 N N . LEU A 1 244 ? -33.054 17.938 -2.694 1.00 67.50 244 LEU A N 1
ATOM 1948 C CA . LEU A 1 244 ? -33.781 19.210 -2.774 1.00 67.50 244 LEU A CA 1
ATOM 1949 C C . LEU A 1 244 ? -33.250 20.104 -3.903 1.00 67.50 244 LEU A C 1
ATOM 1951 O O . LEU A 1 244 ? -34.037 20.690 -4.645 1.00 67.50 244 LEU A O 1
ATOM 1955 N N . LEU A 1 245 ? -31.932 20.140 -4.113 1.00 70.56 245 LEU A N 1
ATOM 1956 C CA . LEU A 1 245 ? -31.340 20.846 -5.255 1.00 70.56 245 LEU A CA 1
ATOM 1957 C C . LEU A 1 245 ? -31.740 20.217 -6.594 1.00 70.56 245 LEU A C 1
ATOM 1959 O O . LEU A 1 245 ? -32.039 20.941 -7.541 1.00 70.56 245 LEU A O 1
ATOM 1963 N N . CYS A 1 246 ? -31.812 18.886 -6.681 1.00 64.56 246 CYS A N 1
ATOM 1964 C CA . CYS A 1 246 ? -32.213 18.198 -7.910 1.00 64.56 246 CYS A CA 1
ATOM 1965 C C . CYS A 1 246 ? -33.699 18.436 -8.257 1.00 64.56 246 CYS A C 1
ATOM 1967 O O . CYS A 1 246 ? -34.055 18.681 -9.415 1.00 64.56 246 CYS A O 1
ATOM 1969 N N . THR A 1 247 ? -34.577 18.444 -7.252 1.00 61.94 247 THR A N 1
ATOM 1970 C CA . THR A 1 247 ? -36.011 18.725 -7.443 1.00 61.94 247 THR A CA 1
ATOM 1971 C C . THR A 1 247 ? -36.282 20.200 -7.756 1.00 61.94 247 THR A C 1
ATOM 1973 O O . THR A 1 247 ? -37.109 20.497 -8.622 1.00 61.94 247 THR A O 1
ATOM 1976 N N . MET A 1 248 ? -35.528 21.134 -7.164 1.00 66.56 248 MET A N 1
ATOM 1977 C CA . MET A 1 248 ? -35.567 22.548 -7.560 1.00 66.56 248 MET A CA 1
ATOM 1978 C C . MET A 1 248 ? -35.023 22.783 -8.975 1.00 66.56 248 MET A C 1
ATOM 1980 O O . MET A 1 248 ? -35.607 23.546 -9.743 1.00 66.56 248 MET A O 1
ATOM 1984 N N . TRP A 1 249 ? -33.945 22.103 -9.371 1.00 68.00 249 TRP A N 1
ATOM 1985 C CA . TRP A 1 249 ? -33.367 22.261 -10.710 1.00 68.00 249 TRP A CA 1
ATOM 1986 C C . TRP A 1 249 ? -34.314 21.769 -11.811 1.00 68.00 249 TRP A C 1
ATOM 1988 O O . TRP A 1 249 ? -34.467 22.410 -12.852 1.00 68.00 249 TRP A O 1
ATOM 1998 N N . THR A 1 250 ? -34.991 20.642 -11.585 1.00 62.50 250 THR A N 1
ATOM 1999 C CA . THR A 1 250 ? -35.951 20.079 -12.550 1.00 62.50 250 THR A CA 1
ATOM 2000 C C . THR A 1 250 ? -37.222 20.918 -12.672 1.00 62.50 250 THR A C 1
ATOM 2002 O O . THR A 1 250 ? -37.766 21.040 -13.771 1.00 62.50 250 THR A O 1
ATOM 2005 N N . THR A 1 251 ? -37.661 21.571 -11.593 1.00 60.81 251 THR A N 1
ATOM 2006 C CA . THR A 1 251 ? -38.791 22.512 -11.640 1.00 60.81 251 THR A CA 1
ATOM 2007 C C . THR A 1 251 ? -38.423 23.845 -12.292 1.00 60.81 251 THR A C 1
ATOM 2009 O O . THR A 1 251 ? -39.237 24.386 -13.037 1.00 60.81 251 THR A O 1
ATOM 2012 N N . PHE A 1 252 ? -37.192 24.336 -12.121 1.00 58.25 252 PHE A N 1
ATOM 2013 C CA . PHE A 1 252 ? -36.740 25.589 -12.741 1.00 58.25 252 PHE A CA 1
ATOM 2014 C C . PHE A 1 252 ? -36.449 25.462 -14.249 1.00 58.25 252 PHE A C 1
ATOM 2016 O O . PHE A 1 252 ? -36.522 26.447 -14.984 1.00 58.25 252 PHE A O 1
ATOM 2023 N N . ARG A 1 253 ? -36.153 24.252 -14.751 1.00 53.81 253 ARG A N 1
ATOM 2024 C CA . ARG A 1 253 ? -35.849 24.028 -16.179 1.00 53.81 253 ARG A CA 1
ATOM 2025 C C . ARG A 1 253 ? -37.072 23.827 -17.080 1.00 53.81 253 ARG A C 1
ATOM 2027 O O . ARG A 1 253 ? -36.920 23.840 -18.303 1.00 53.81 253 ARG A O 1
ATOM 2034 N N . ARG A 1 254 ? -38.280 23.682 -16.527 1.00 46.34 254 ARG A N 1
ATOM 2035 C CA . ARG A 1 254 ? -39.520 23.696 -17.321 1.00 46.34 254 ARG A CA 1
ATOM 2036 C C . ARG A 1 254 ? -39.863 25.139 -17.699 1.00 46.34 254 ARG A C 1
ATOM 2038 O O . ARG A 1 254 ? -40.645 25.806 -17.030 1.00 46.34 254 ARG A O 1
ATOM 2045 N N . LYS A 1 255 ? -39.260 25.623 -18.792 1.00 48.34 255 LYS A N 1
ATOM 2046 C CA . LYS A 1 255 ? -39.726 26.833 -19.483 1.00 48.34 255 LYS A CA 1
ATOM 2047 C C . LYS A 1 255 ? -41.195 26.639 -19.892 1.00 48.34 255 LYS A C 1
ATOM 2049 O O . LYS A 1 255 ? -41.522 25.576 -20.421 1.00 48.34 255 LYS A O 1
ATOM 2054 N N . PRO A 1 256 ? -42.068 27.640 -19.701 1.00 45.56 256 PRO A N 1
ATOM 2055 C CA . PRO A 1 256 ? -43.415 27.591 -20.243 1.00 45.56 256 PRO A CA 1
ATOM 2056 C C . PRO A 1 256 ? -43.322 27.678 -21.769 1.00 45.56 256 PRO A C 1
ATOM 2058 O O . PRO A 1 256 ? -42.912 28.700 -22.321 1.00 45.56 256 PRO A O 1
ATOM 2061 N N . THR A 1 257 ? -43.668 26.595 -22.461 1.00 47.16 257 THR A N 1
ATOM 2062 C CA . THR A 1 257 ? -43.921 26.634 -23.900 1.00 47.16 257 THR A CA 1
ATOM 2063 C C . THR A 1 257 ? -45.152 27.502 -24.130 1.00 47.16 257 THR A C 1
ATOM 2065 O O . THR A 1 257 ? -46.277 27.153 -23.777 1.00 47.16 257 THR A O 1
ATOM 2068 N N . ARG A 1 258 ? -44.904 28.697 -24.667 1.00 43.94 258 ARG A N 1
ATOM 2069 C CA . ARG A 1 258 ? -45.917 29.648 -25.108 1.00 43.94 258 ARG A CA 1
ATOM 2070 C C . ARG A 1 258 ? -46.641 29.032 -26.304 1.00 43.94 258 ARG A C 1
ATOM 2072 O O . ARG A 1 258 ? -46.084 28.962 -27.393 1.00 43.94 258 ARG A O 1
ATOM 2079 N N . ASN A 1 259 ? -47.860 28.561 -26.064 1.00 48.66 259 ASN A N 1
ATOM 2080 C CA . ASN A 1 259 ? -48.793 28.148 -27.103 1.00 48.66 259 ASN A CA 1
ATOM 2081 C C . ASN A 1 259 ? -49.156 29.386 -27.934 1.00 48.66 259 ASN A C 1
ATOM 2083 O O . ASN A 1 259 ? -49.813 30.301 -27.439 1.00 48.66 259 ASN A O 1
ATOM 2087 N N . GLY A 1 260 ? -48.677 29.427 -29.171 1.00 42.88 260 GLY A N 1
ATOM 2088 C CA . GLY A 1 260 ? -49.065 30.398 -30.183 1.00 42.88 260 GLY A CA 1
ATOM 2089 C C . GLY A 1 260 ? -49.381 29.624 -31.446 1.00 42.88 260 GLY A C 1
ATOM 2090 O O . GLY A 1 260 ? -48.475 29.276 -32.195 1.00 42.88 260 GLY A O 1
ATOM 2091 N N . GLY A 1 261 ? -50.658 29.298 -31.629 1.00 49.50 261 GLY A N 1
ATOM 2092 C CA . GLY A 1 261 ? -51.146 28.850 -32.920 1.00 49.50 261 GLY A CA 1
ATOM 2093 C C . GLY A 1 261 ? -51.048 29.993 -33.923 1.00 49.50 261 GLY A C 1
ATOM 2094 O O . GLY A 1 261 ? -51.300 31.142 -33.572 1.00 49.50 261 GLY A O 1
ATOM 2095 N N . ASN A 1 262 ? -50.699 29.659 -35.158 1.00 42.03 262 ASN A N 1
ATOM 2096 C CA . ASN A 1 262 ? -51.365 30.219 -36.319 1.00 42.03 262 ASN A CA 1
ATOM 2097 C C . ASN A 1 262 ? -51.288 29.219 -37.469 1.00 42.03 262 ASN A C 1
ATOM 2099 O O . ASN A 1 262 ? -50.242 28.668 -37.797 1.00 42.03 262 ASN A O 1
ATOM 2103 N N . LYS A 1 263 ? -52.483 28.975 -37.988 1.00 47.53 263 LYS A N 1
ATOM 2104 C CA . LYS A 1 263 ? -52.870 28.171 -3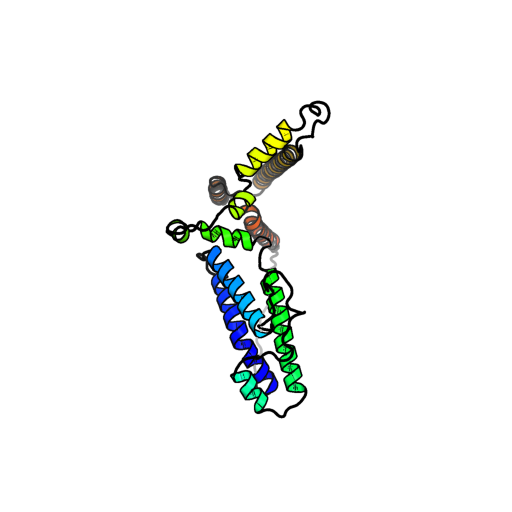9.131 1.00 47.53 263 LYS A CA 1
ATOM 2105 C C . LYS A 1 263 ? -52.753 29.069 -40.362 1.00 47.53 263 LYS A C 1
ATOM 2107 O O . LYS A 1 263 ? -53.267 30.183 -40.304 1.00 47.53 263 LYS A O 1
ATOM 2112 N N . LEU A 1 264 ? -52.116 28.602 -41.429 1.00 47.09 264 LEU A N 1
ATOM 2113 C CA . LEU A 1 264 ? -52.368 29.072 -42.792 1.00 47.09 264 LEU A CA 1
ATOM 2114 C C . LEU A 1 264 ? -51.847 28.022 -43.775 1.00 47.09 264 LEU A C 1
ATOM 2116 O O . LEU A 1 264 ? -50.656 27.722 -43.825 1.00 47.09 264 LEU A O 1
ATOM 2120 N N . ASP A 1 265 ? -52.816 27.436 -44.465 1.00 51.94 265 ASP A N 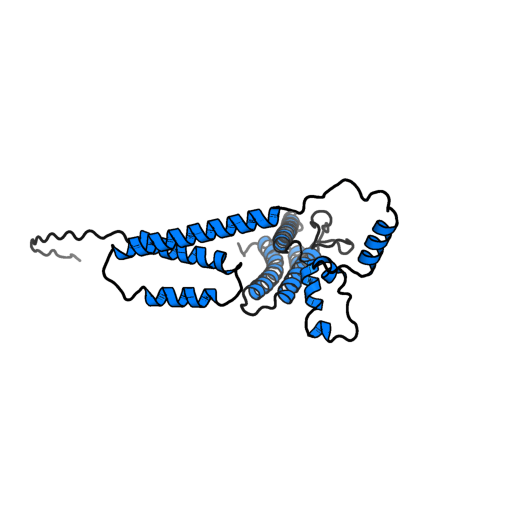1
ATOM 2121 C CA . ASP A 1 265 ? -52.707 26.589 -45.645 1.00 51.94 265 ASP A CA 1
ATOM 2122 C C . ASP A 1 265 ? -51.986 27.333 -46.785 1.00 51.94 265 ASP A C 1
ATOM 2124 O O . ASP A 1 265 ? -52.101 28.553 -46.832 1.00 51.94 265 ASP A O 1
ATOM 2128 N N . VAL A 1 266 ? -51.295 26.612 -47.684 1.00 50.16 266 VAL A N 1
ATOM 2129 C CA . VAL A 1 266 ? -51.157 26.872 -49.143 1.00 50.16 266 VAL A CA 1
ATOM 2130 C C . VAL A 1 266 ? -50.334 25.729 -49.778 1.00 50.16 266 VAL A C 1
ATOM 2132 O O . VAL A 1 266 ? -49.136 25.602 -49.552 1.00 50.16 266 VAL A O 1
ATOM 2135 N N . GLU A 1 267 ? -51.071 24.881 -50.501 1.00 38.69 267 GLU A N 1
ATOM 2136 C CA . GLU A 1 267 ? -50.903 24.504 -51.920 1.00 38.69 267 GLU A CA 1
ATOM 2137 C C . GLU A 1 267 ? -49.724 23.637 -52.430 1.00 38.69 267 GLU A C 1
ATOM 2139 O O . GLU A 1 267 ? -48.587 23.688 -51.976 1.00 38.69 267 GLU A O 1
ATOM 2144 N N . ALA A 1 268 ? -50.097 22.789 -53.396 1.00 47.16 268 ALA A N 1
ATOM 2145 C CA . ALA A 1 268 ? -49.381 21.700 -54.056 1.00 47.16 268 ALA A CA 1
ATOM 2146 C C . ALA A 1 268 ? -48.257 22.130 -55.019 1.00 47.16 268 ALA A C 1
ATOM 2148 O O . ALA A 1 268 ? -48.304 23.217 -55.582 1.00 47.16 268 ALA A O 1
ATOM 2149 N N . GLU A 1 269 ? -47.297 21.230 -55.273 1.00 45.00 269 GLU A N 1
ATOM 2150 C CA . GLU A 1 269 ? -47.104 20.515 -56.561 1.00 45.00 269 GLU A CA 1
ATOM 2151 C C . GLU A 1 269 ? -45.788 19.685 -56.537 1.00 45.00 269 GLU A C 1
ATOM 2153 O O . GLU A 1 269 ? -44.891 19.973 -55.737 1.00 45.00 269 GLU A O 1
ATOM 2158 N N . PRO A 1 270 ? -45.673 18.615 -57.352 1.00 64.12 270 PRO A N 1
ATOM 2159 C CA . PRO A 1 270 ? -44.612 17.611 -57.302 1.00 64.12 270 PRO A CA 1
ATOM 2160 C C . PRO A 1 270 ? -43.470 17.930 -58.282 1.00 64.12 270 PRO A C 1
ATOM 2162 O O . PRO A 1 270 ? -43.690 18.566 -59.309 1.00 64.12 270 PRO A O 1
ATOM 2165 N N . PHE A 1 271 ? -42.250 17.444 -58.028 1.00 50.28 271 PHE A N 1
ATOM 2166 C CA . PHE A 1 271 ? -41.223 17.431 -59.076 1.00 50.28 271 PHE A CA 1
ATOM 2167 C C . PHE A 1 271 ? -40.269 16.236 -58.982 1.00 50.28 271 PHE A C 1
ATOM 2169 O O . PHE A 1 271 ? -39.901 15.778 -57.901 1.00 50.28 271 PHE A O 1
ATOM 2176 N N . GLU A 1 272 ? -39.952 15.732 -60.169 1.00 51.03 272 GLU A N 1
ATOM 2177 C CA . GLU A 1 272 ? -39.431 14.416 -60.521 1.00 51.03 272 GLU A CA 1
ATOM 2178 C C . GLU A 1 272 ? -37.934 14.199 -60.230 1.00 51.03 272 GLU A C 1
ATOM 2180 O O . GLU A 1 272 ? -37.133 15.132 -60.173 1.00 51.03 272 GLU A O 1
ATOM 2185 N N . LEU A 1 273 ? -37.561 12.921 -60.109 1.00 53.81 273 LEU A N 1
ATOM 2186 C CA . LEU A 1 273 ? -36.186 12.416 -60.161 1.00 53.81 273 LEU A CA 1
ATOM 2187 C C . LEU A 1 273 ? -35.750 12.212 -61.620 1.00 53.81 273 LEU A C 1
ATOM 2189 O O . LEU A 1 273 ? -36.522 11.633 -62.386 1.00 53.81 273 LEU A O 1
ATOM 2193 N N . PRO A 1 274 ? -34.485 12.491 -61.973 1.00 63.50 274 PRO A N 1
ATOM 2194 C CA . PRO A 1 274 ? -33.823 11.786 -63.052 1.00 63.50 274 PRO A CA 1
ATOM 2195 C C . PRO A 1 274 ? -32.792 10.777 -62.524 1.00 63.50 274 PRO A C 1
ATOM 2197 O O . PRO A 1 274 ? -32.216 10.927 -61.445 1.00 63.50 274 PRO A O 1
ATOM 2200 N N . VAL A 1 275 ? -32.647 9.744 -63.351 1.00 62.59 275 VAL A N 1
ATOM 2201 C CA . VAL A 1 275 ? -31.744 8.583 -63.319 1.00 62.59 275 VAL A CA 1
ATOM 2202 C C . VAL A 1 275 ? -30.275 8.968 -63.175 1.00 62.59 275 VAL A C 1
ATOM 2204 O O . VAL A 1 275 ? -29.866 9.963 -63.814 1.00 62.59 275 VAL A O 1
#

Organism: Rhipicephalus microplus (NCBI:txid6941)

Radius of gyration: 33.14 Å; chains: 1; bounding box: 77×50×114 Å